Protein AF-A0A699QPX1-F1 (afdb_monomer_lite)

pLDDT: mean 79.13, std 19.16, range [43.06, 97.75]

Organism: Tanacetum cinerariifolium (NCBI:txid118510)

Sequence (185 aa):
MTKSDLDAAQIAKDAEVARLVYEEELEELEREKEKIQREEEAFKAAIAEMYNEVQAGIEADALFAAKAAQRSAEIRSRPPTKSQLKNLMMTYLKNMGGYKYSQLKAKTFAEIQGLYERQKKVKQEGDKENIRKRPGRRLKMKATKKSKRQKTNSDLKEEEHLKTFLQIIPNKEEEVDYEVLIRDF

Secondary structure (DSSP, 8-state):
--HHHHHHHHHHHHHHHHHHHHHHHHHHHHHHHHHHHHHHHHHHHHHHHHHHHHHHHHHHHHHHHHHHHHHHHHHHHSPPPHHHHHHHHHHHHHHHH---HHHHHTS-HHHHHHHHHHHHHHHHHHHHHGGG----------------PPPPHHHHHHHHHHHHHT-----------GGGGGS--

Structure (mmCIF, N/CA/C/O backbone):
data_AF-A0A699QPX1-F1
#
_entry.id   AF-A0A699QPX1-F1
#
loop_
_atom_site.group_PDB
_atom_site.id
_atom_site.type_symbol
_atom_site.label_atom_id
_atom_site.label_alt_id
_atom_site.label_comp_id
_atom_site.label_asym_id
_atom_site.label_entity_id
_atom_site.label_seq_id
_atom_site.pdbx_PDB_ins_code
_atom_site.Cartn_x
_atom_site.Cartn_y
_atom_site.Cartn_z
_atom_site.occupancy
_atom_site.B_iso_or_equiv
_atom_site.auth_seq_id
_atom_site.auth_comp_id
_atom_site.auth_asym_id
_atom_site.auth_atom_id
_atom_site.pdbx_PDB_model_num
ATOM 1 N N . MET A 1 1 ? 46.387 2.087 -80.197 1.00 56.47 1 MET A N 1
ATOM 2 C CA . MET A 1 1 ? 46.228 2.390 -78.763 1.00 56.47 1 MET A CA 1
ATOM 3 C C . MET A 1 1 ? 47.604 2.597 -78.176 1.00 56.47 1 MET A C 1
ATOM 5 O O . MET A 1 1 ? 48.439 1.704 -78.294 1.00 56.47 1 MET A O 1
ATOM 9 N N . THR A 1 2 ? 47.881 3.790 -77.661 1.00 63.94 2 THR A N 1
ATOM 10 C CA . THR A 1 2 ? 49.142 4.095 -76.970 1.00 63.94 2 THR A CA 1
ATOM 11 C C . THR A 1 2 ? 49.027 3.665 -75.502 1.00 63.94 2 THR A C 1
ATOM 13 O O . THR A 1 2 ? 47.924 3.524 -74.978 1.00 63.94 2 THR A O 1
ATOM 16 N N . LYS A 1 3 ? 50.152 3.425 -74.810 1.00 66.81 3 LYS A N 1
ATOM 17 C CA . LYS A 1 3 ? 50.151 3.037 -73.380 1.00 66.81 3 LYS A CA 1
ATOM 18 C C . LYS A 1 3 ? 49.376 4.022 -72.487 1.00 66.81 3 LYS A C 1
ATOM 20 O O . LYS A 1 3 ? 48.795 3.594 -71.502 1.00 66.81 3 LYS A O 1
ATOM 25 N N . SER A 1 4 ? 49.332 5.302 -72.862 1.00 67.50 4 SER A N 1
ATOM 26 C CA . SER A 1 4 ? 48.596 6.359 -72.158 1.00 67.50 4 SER A CA 1
ATOM 27 C C . SER A 1 4 ? 47.078 6.165 -72.168 1.00 67.50 4 SER A C 1
ATOM 29 O O . SER A 1 4 ? 46.421 6.496 -71.189 1.00 67.50 4 SER A O 1
ATOM 31 N N . ASP A 1 5 ? 46.518 5.614 -73.249 1.00 66.44 5 ASP A N 1
ATOM 32 C CA . ASP A 1 5 ? 45.067 5.414 -73.378 1.00 66.44 5 ASP A CA 1
ATOM 33 C C . ASP A 1 5 ? 44.587 4.257 -72.486 1.00 66.44 5 ASP A C 1
ATOM 35 O O . ASP A 1 5 ? 43.485 4.289 -71.943 1.00 66.44 5 ASP A O 1
ATOM 39 N N . LEU A 1 6 ? 45.440 3.238 -72.316 1.00 67.00 6 LEU A N 1
ATOM 40 C CA . LEU A 1 6 ? 45.224 2.114 -71.399 1.00 67.00 6 LEU A CA 1
ATOM 41 C C . LEU A 1 6 ? 45.295 2.555 -69.930 1.00 67.00 6 LEU A C 1
ATOM 43 O O . LEU A 1 6 ? 44.473 2.114 -69.133 1.00 67.00 6 LEU A O 1
ATOM 47 N N . ASP A 1 7 ? 46.228 3.449 -69.598 1.00 75.44 7 ASP A N 1
ATOM 48 C CA . ASP A 1 7 ? 46.388 4.010 -68.249 1.00 75.44 7 ASP A CA 1
ATOM 49 C C . ASP A 1 7 ? 45.195 4.907 -67.873 1.00 75.44 7 ASP A C 1
ATOM 51 O O . ASP A 1 7 ? 44.618 4.774 -66.798 1.00 75.44 7 ASP A O 1
ATOM 55 N N . ALA A 1 8 ? 44.731 5.749 -68.805 1.00 78.25 8 ALA A N 1
ATOM 56 C CA . ALA A 1 8 ? 43.541 6.580 -68.614 1.00 78.25 8 ALA A CA 1
ATOM 57 C C . ALA A 1 8 ? 42.259 5.746 -68.422 1.00 78.25 8 ALA A C 1
ATOM 59 O O . ALA A 1 8 ? 41.413 6.086 -67.594 1.00 78.25 8 ALA A O 1
ATOM 60 N N . ALA A 1 9 ? 42.120 4.635 -69.152 1.00 79.94 9 ALA A N 1
ATOM 61 C CA . ALA A 1 9 ? 40.997 3.715 -68.987 1.00 79.94 9 ALA A CA 1
ATOM 62 C C . ALA A 1 9 ? 41.045 2.948 -67.652 1.00 79.94 9 ALA A C 1
ATOM 64 O O . ALA A 1 9 ? 39.990 2.639 -67.096 1.00 79.94 9 ALA A O 1
ATOM 65 N N . GLN A 1 10 ? 42.239 2.648 -67.130 1.00 80.56 10 GLN A N 1
ATOM 66 C CA . GLN A 1 10 ? 42.405 2.029 -65.814 1.00 80.56 10 GLN A CA 1
ATOM 67 C C . GLN A 1 10 ? 42.051 3.017 -64.695 1.00 80.56 10 GLN A C 1
ATOM 69 O O . GLN A 1 10 ? 41.244 2.686 -63.834 1.00 80.56 10 GLN A O 1
ATOM 74 N N . ILE A 1 11 ? 42.537 4.259 -64.785 1.00 86.25 11 ILE A N 1
ATOM 75 C CA . ILE A 1 11 ? 42.217 5.339 -63.837 1.00 86.25 11 ILE A CA 1
ATOM 76 C C . ILE A 1 11 ? 40.705 5.596 -63.771 1.00 86.25 11 ILE A C 1
ATOM 78 O O . ILE A 1 11 ? 40.160 5.796 -62.689 1.00 86.25 11 ILE A O 1
ATOM 82 N N . ALA A 1 12 ? 40.006 5.563 -64.910 1.00 86.19 12 ALA A N 1
ATOM 83 C CA . ALA A 1 12 ? 38.554 5.732 -64.943 1.00 86.19 12 ALA A CA 1
ATOM 84 C C . ALA A 1 12 ? 37.810 4.593 -64.221 1.00 86.19 12 ALA A C 1
ATOM 86 O O . ALA A 1 12 ? 36.872 4.855 -63.471 1.00 86.19 12 ALA A O 1
ATOM 87 N N . LYS A 1 13 ? 38.252 3.341 -64.396 1.00 87.31 13 LYS A N 1
ATOM 88 C CA . LYS A 1 13 ? 37.676 2.181 -63.696 1.00 87.31 13 LYS A CA 1
ATOM 89 C C . LYS A 1 13 ? 37.963 2.213 -62.202 1.00 87.31 13 LYS A C 1
ATOM 91 O O . LYS A 1 13 ? 37.062 1.964 -61.410 1.00 87.31 13 LYS A O 1
ATOM 96 N N . ASP A 1 14 ? 39.187 2.555 -61.818 1.00 90.31 14 ASP A N 1
ATOM 97 C CA . ASP A 1 14 ? 39.568 2.669 -60.411 1.00 90.31 14 ASP A CA 1
ATOM 98 C C . ASP A 1 14 ? 38.773 3.793 -59.721 1.00 90.31 14 ASP A C 1
ATOM 100 O O . ASP A 1 14 ? 38.373 3.654 -58.566 1.00 90.31 14 ASP A O 1
ATOM 104 N N . ALA A 1 15 ? 38.456 4.875 -60.444 1.00 89.50 15 ALA A N 1
ATOM 105 C CA . ALA A 1 15 ? 37.587 5.941 -59.953 1.00 89.50 15 ALA A CA 1
ATOM 106 C C . ALA A 1 15 ? 36.122 5.493 -59.781 1.00 89.50 15 ALA A C 1
ATOM 108 O O . ALA A 1 15 ? 35.490 5.876 -58.798 1.00 89.50 15 ALA A O 1
ATOM 109 N N . GLU A 1 16 ? 35.571 4.682 -60.691 1.00 89.38 16 GLU A N 1
ATOM 110 C CA . GLU A 1 16 ? 34.229 4.100 -60.522 1.00 89.38 16 GLU A CA 1
ATOM 111 C C . GLU A 1 16 ? 34.171 3.144 -59.328 1.00 89.38 16 GLU A C 1
ATOM 113 O O . GLU A 1 16 ? 33.247 3.231 -58.521 1.00 89.38 16 GLU A O 1
ATOM 118 N N . VAL A 1 17 ? 35.187 2.291 -59.167 1.00 92.75 17 VAL A N 1
ATOM 119 C CA . VAL A 1 17 ? 35.302 1.394 -58.008 1.00 92.75 17 VAL A CA 1
ATOM 120 C C . VAL A 1 17 ? 35.381 2.196 -56.710 1.00 92.75 17 VAL A C 1
ATOM 122 O O . VAL A 1 17 ? 34.664 1.883 -55.766 1.00 92.75 17 VAL A O 1
ATOM 125 N N . ALA A 1 18 ? 36.177 3.268 -56.668 1.00 91.94 18 ALA A N 1
ATOM 126 C CA . ALA A 1 18 ? 36.253 4.135 -55.496 1.00 91.94 18 ALA A CA 1
ATOM 127 C C . ALA A 1 18 ? 34.889 4.757 -55.147 1.00 91.94 18 ALA A C 1
ATOM 129 O O . ALA A 1 18 ? 34.517 4.782 -53.979 1.00 91.94 18 ALA A O 1
ATOM 130 N N . ARG A 1 19 ? 34.116 5.221 -56.141 1.00 92.81 19 ARG A N 1
ATOM 131 C CA . ARG A 1 19 ? 32.774 5.784 -55.902 1.00 92.81 19 ARG A CA 1
ATOM 132 C C . ARG A 1 19 ? 31.794 4.750 -55.356 1.00 92.81 19 ARG A C 1
ATOM 134 O O . ARG A 1 19 ? 31.080 5.070 -54.415 1.00 92.81 19 ARG A O 1
ATOM 141 N N . LEU A 1 20 ? 31.796 3.534 -55.902 1.00 92.75 20 LEU A N 1
ATOM 142 C CA . LEU A 1 20 ? 30.930 2.453 -55.421 1.00 92.75 20 LEU A CA 1
ATOM 143 C C . LEU A 1 20 ? 31.253 2.063 -53.975 1.00 92.75 20 LEU A C 1
ATOM 145 O O . LEU A 1 20 ? 30.334 1.898 -53.182 1.00 92.75 20 LEU A O 1
ATOM 149 N N . VAL A 1 21 ? 32.540 1.988 -53.619 1.00 93.88 21 VAL A N 1
ATOM 150 C CA . VAL A 1 21 ? 32.965 1.719 -52.235 1.00 93.88 21 VAL A CA 1
ATOM 151 C C . VAL A 1 21 ? 32.487 2.827 -51.291 1.00 93.88 21 VAL A C 1
ATOM 153 O O . VAL A 1 21 ? 31.952 2.529 -50.230 1.00 93.88 21 VAL A O 1
ATOM 156 N N . TYR A 1 22 ? 32.601 4.101 -51.683 1.00 91.94 22 TYR A N 1
ATOM 157 C CA . TYR A 1 22 ? 32.105 5.213 -50.862 1.00 91.94 22 TYR A CA 1
ATOM 158 C C . TYR A 1 22 ? 30.581 5.210 -50.683 1.00 91.94 22 TYR A C 1
ATOM 160 O O . TYR A 1 22 ? 30.093 5.555 -49.609 1.00 91.94 22 TYR A O 1
ATOM 168 N N . GLU A 1 23 ? 29.822 4.865 -51.724 1.00 93.00 23 GLU A N 1
ATOM 169 C CA . GLU A 1 23 ? 28.360 4.765 -51.643 1.00 93.00 23 GLU A CA 1
ATOM 170 C C . GLU A 1 23 ? 27.930 3.585 -50.756 1.00 93.00 23 GLU A C 1
ATOM 172 O O . GLU A 1 23 ? 27.052 3.751 -49.910 1.00 93.00 23 GLU A O 1
ATOM 177 N N . GLU A 1 24 ? 28.597 2.432 -50.870 1.00 93.44 24 GLU A N 1
ATOM 178 C CA . GLU A 1 24 ? 28.351 1.260 -50.020 1.00 93.44 24 GLU A CA 1
ATOM 179 C C . GLU A 1 24 ? 28.645 1.552 -48.538 1.00 93.44 24 GLU A C 1
ATOM 181 O O . GLU A 1 24 ? 27.800 1.282 -47.683 1.00 93.44 24 GLU A O 1
ATOM 186 N N . GLU A 1 25 ? 29.786 2.183 -48.231 1.00 93.31 25 GLU A N 1
ATOM 187 C CA . GLU A 1 25 ? 30.132 2.611 -46.867 1.00 93.31 25 GLU A CA 1
ATOM 188 C C . GLU A 1 25 ? 29.091 3.584 -46.286 1.00 93.31 25 GLU A C 1
ATOM 190 O O . GLU A 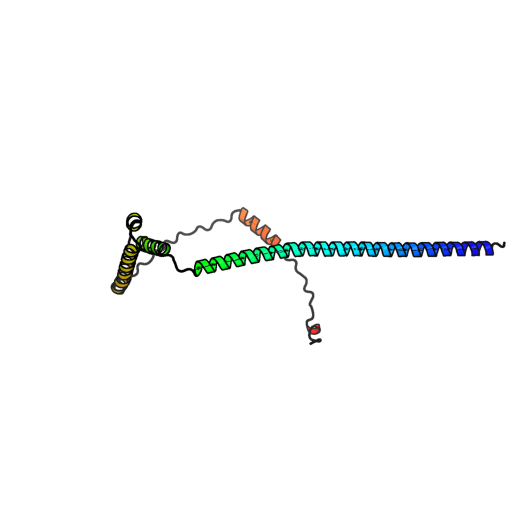1 25 ? 28.759 3.516 -45.099 1.00 93.31 25 GLU A O 1
ATOM 195 N N . LEU A 1 26 ? 28.542 4.485 -47.110 1.00 94.31 26 LEU A N 1
ATOM 196 C CA . LEU A 1 26 ? 27.521 5.437 -46.675 1.00 94.31 26 LEU A CA 1
ATOM 197 C C . LEU A 1 26 ? 26.206 4.730 -46.315 1.00 94.31 26 LEU A C 1
ATOM 199 O O . LEU A 1 26 ? 25.621 5.017 -45.268 1.00 94.31 26 LEU A O 1
ATOM 203 N N . GLU A 1 27 ? 25.766 3.783 -47.146 1.00 94.94 27 GLU A N 1
ATOM 204 C CA . GLU A 1 27 ? 24.572 2.980 -46.876 1.00 94.94 27 GLU A CA 1
ATOM 205 C C . GLU A 1 27 ? 24.730 2.111 -45.621 1.00 94.94 27 GLU A C 1
ATOM 207 O O . GLU A 1 27 ? 23.782 1.958 -44.847 1.00 94.94 27 GLU A O 1
ATOM 212 N N . GLU A 1 28 ? 25.913 1.537 -45.387 1.00 93.88 28 GLU A N 1
ATOM 213 C CA . GLU A 1 28 ? 26.191 0.791 -44.157 1.00 93.88 28 GLU A CA 1
ATOM 214 C C . GLU A 1 28 ? 26.054 1.676 -42.916 1.00 93.88 28 GLU A C 1
ATOM 216 O O . GLU A 1 28 ? 25.398 1.281 -41.946 1.00 93.88 28 GLU A O 1
ATOM 221 N N . LEU A 1 29 ? 26.583 2.898 -42.980 1.00 95.12 29 LEU A N 1
ATOM 222 C CA . LEU A 1 29 ? 26.518 3.874 -41.895 1.00 95.12 29 LEU A CA 1
ATOM 223 C C . LEU A 1 29 ? 25.069 4.297 -41.597 1.00 95.12 29 LEU A C 1
ATOM 225 O O . LEU A 1 29 ? 24.678 4.440 -40.435 1.00 95.12 29 LEU A O 1
ATOM 229 N N . GLU A 1 30 ? 24.241 4.469 -42.629 1.00 95.25 30 GLU A N 1
ATOM 230 C CA . GLU A 1 30 ? 22.812 4.759 -42.466 1.00 95.25 30 GLU A CA 1
ATOM 231 C C . GLU A 1 30 ? 22.053 3.591 -41.827 1.00 95.25 30 GLU A C 1
ATOM 233 O O . GLU A 1 30 ? 21.299 3.797 -40.870 1.00 95.25 30 GLU A O 1
ATOM 238 N N . ARG A 1 31 ? 22.297 2.356 -42.282 1.00 94.00 31 ARG A N 1
ATOM 239 C CA . ARG A 1 31 ? 21.687 1.154 -41.688 1.00 94.00 31 ARG A CA 1
ATOM 240 C C . ARG A 1 31 ? 22.094 0.976 -40.227 1.00 94.00 31 ARG A C 1
ATOM 242 O O . ARG A 1 31 ? 21.282 0.528 -39.418 1.00 94.00 31 ARG A O 1
ATOM 249 N N . GLU A 1 32 ? 23.338 1.291 -39.877 1.00 95.56 32 GLU A N 1
ATOM 250 C CA . GLU A 1 32 ? 23.830 1.195 -38.503 1.00 95.56 32 GLU A CA 1
ATOM 251 C C . GLU A 1 32 ? 23.175 2.241 -37.594 1.00 95.56 32 GLU A C 1
ATOM 253 O O . GLU A 1 32 ? 22.671 1.895 -36.525 1.00 95.56 32 GLU A O 1
ATOM 258 N N . LYS A 1 33 ? 23.060 3.493 -38.053 1.00 94.94 33 LYS A N 1
ATOM 259 C CA . LYS A 1 33 ? 22.315 4.539 -37.333 1.00 94.94 33 LYS A CA 1
ATOM 260 C C . LYS A 1 33 ? 20.859 4.157 -37.105 1.00 94.94 33 LYS A C 1
ATOM 262 O O . LYS A 1 33 ? 20.343 4.364 -36.011 1.00 94.94 33 LYS A O 1
ATOM 267 N N . GLU A 1 34 ? 20.201 3.584 -38.109 1.00 96.44 34 GLU A N 1
ATOM 268 C CA . GLU A 1 34 ? 18.811 3.152 -37.981 1.00 96.44 34 GLU A CA 1
ATOM 269 C C . GLU A 1 34 ? 18.668 1.999 -36.973 1.00 96.44 34 GLU A C 1
ATOM 271 O O . GLU A 1 34 ? 17.730 1.981 -36.178 1.00 96.44 34 GLU A O 1
ATOM 276 N N . LYS A 1 35 ? 19.611 1.046 -36.948 1.00 96.19 35 LYS A N 1
ATOM 277 C CA . LYS A 1 35 ? 19.638 -0.015 -35.925 1.00 96.19 35 LYS A CA 1
ATOM 278 C C . LYS A 1 35 ? 19.789 0.560 -34.520 1.00 96.19 35 LYS A C 1
ATOM 280 O O . LYS A 1 35 ? 18.992 0.210 -33.656 1.00 96.19 35 LYS A O 1
ATOM 285 N N . ILE A 1 36 ? 20.739 1.474 -34.319 1.00 96.25 36 ILE A N 1
ATOM 286 C CA . ILE A 1 36 ? 20.959 2.140 -33.028 1.00 96.25 36 ILE A CA 1
ATOM 287 C C . ILE A 1 36 ? 19.695 2.885 -32.591 1.00 96.25 36 ILE A C 1
ATOM 289 O O . ILE A 1 36 ? 19.258 2.732 -31.456 1.00 9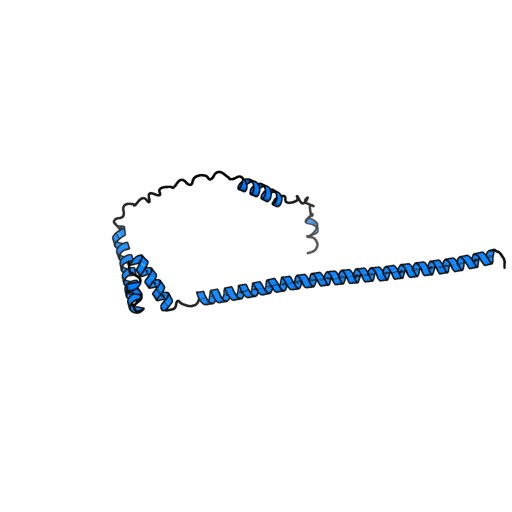6.25 36 ILE A O 1
ATOM 293 N N . GLN A 1 37 ? 19.059 3.635 -33.495 1.00 96.38 37 GLN A N 1
ATOM 294 C CA . GLN A 1 37 ? 17.814 4.344 -33.190 1.00 96.38 37 GLN A CA 1
ATOM 295 C C . GLN A 1 37 ? 16.697 3.389 -32.771 1.00 96.38 37 GLN A C 1
ATOM 297 O O . GLN A 1 37 ? 16.048 3.625 -31.754 1.00 96.38 37 GLN A O 1
ATOM 302 N N . ARG A 1 38 ? 16.498 2.284 -33.500 1.00 95.88 38 ARG A N 1
ATOM 303 C CA . ARG A 1 38 ? 15.495 1.276 -33.124 1.00 95.88 38 ARG A CA 1
ATOM 304 C C . ARG A 1 38 ? 15.792 0.652 -31.762 1.00 95.88 38 ARG A C 1
ATOM 306 O O . ARG A 1 38 ? 14.868 0.436 -30.984 1.00 95.88 38 ARG A O 1
ATOM 313 N N . GLU A 1 39 ? 17.055 0.359 -31.465 1.00 96.38 39 GLU A N 1
ATOM 314 C CA . GLU A 1 39 ? 17.466 -0.179 -30.164 1.00 96.38 39 GLU A CA 1
ATOM 315 C C . GLU A 1 39 ? 17.242 0.834 -29.033 1.00 96.38 39 GLU A C 1
ATOM 317 O O . GLU A 1 39 ? 16.700 0.476 -27.987 1.00 96.38 39 GLU A O 1
ATOM 322 N N . GLU A 1 40 ? 17.575 2.108 -29.248 1.00 96.50 40 GLU A N 1
ATOM 323 C CA . GLU A 1 40 ? 17.299 3.184 -28.295 1.00 96.50 40 GLU A CA 1
ATOM 324 C C . GLU A 1 40 ? 15.799 3.379 -28.053 1.00 96.50 40 GLU A C 1
ATOM 326 O O . GLU A 1 40 ? 15.375 3.577 -26.913 1.00 96.50 40 GLU A O 1
ATOM 331 N N . GLU A 1 41 ? 14.984 3.342 -29.107 1.00 97.00 41 GLU A N 1
ATOM 332 C CA . GLU A 1 41 ? 13.527 3.441 -29.008 1.00 97.00 41 GLU A CA 1
ATOM 333 C C . GLU A 1 41 ? 12.936 2.248 -28.257 1.00 97.00 41 GLU A C 1
ATOM 335 O O . GLU A 1 41 ? 12.124 2.439 -27.349 1.00 97.00 41 GLU A O 1
ATOM 340 N N . ALA A 1 42 ? 13.392 1.030 -28.561 1.00 97.19 42 ALA A N 1
ATOM 341 C CA . ALA A 1 42 ? 12.991 -0.174 -27.843 1.00 97.19 42 ALA A CA 1
ATOM 342 C C . ALA A 1 42 ? 13.380 -0.102 -26.358 1.00 97.19 42 ALA A C 1
ATOM 344 O O . ALA A 1 42 ? 12.583 -0.449 -25.485 1.00 97.19 42 ALA A O 1
ATOM 345 N N . PHE A 1 43 ? 14.574 0.408 -26.051 1.00 97.38 43 PHE A N 1
ATOM 346 C CA . PHE A 1 43 ? 15.031 0.599 -24.677 1.00 97.38 43 PHE A CA 1
ATOM 347 C C . PHE A 1 43 ? 14.199 1.649 -23.927 1.00 97.38 43 PHE A C 1
ATOM 349 O O . PHE A 1 43 ? 13.776 1.414 -22.793 1.00 97.38 43 PHE A O 1
ATOM 356 N N . LYS A 1 44 ? 13.897 2.790 -24.562 1.00 97.56 44 LYS A N 1
ATOM 357 C CA . LYS A 1 44 ? 13.014 3.825 -23.996 1.00 97.56 44 LYS A CA 1
ATOM 358 C C . LYS A 1 44 ? 11.609 3.279 -23.734 1.00 97.56 44 LYS A C 1
ATOM 360 O O . LYS A 1 44 ? 11.049 3.545 -22.672 1.00 97.56 44 LYS A O 1
ATOM 365 N N . ALA A 1 45 ? 11.062 2.495 -24.663 1.00 97.75 45 ALA A N 1
ATOM 366 C CA . ALA A 1 45 ? 9.763 1.848 -24.500 1.00 97.75 45 ALA A CA 1
ATOM 367 C C . ALA A 1 45 ? 9.765 0.864 -23.319 1.00 97.75 45 ALA A C 1
ATOM 369 O O . ALA A 1 45 ? 8.880 0.935 -22.469 1.00 97.75 45 ALA A O 1
ATOM 370 N N . ALA A 1 46 ? 10.801 0.027 -23.196 1.00 97.50 46 ALA A N 1
ATOM 371 C CA . ALA A 1 46 ? 10.942 -0.905 -22.078 1.00 97.50 46 ALA A CA 1
ATOM 372 C C . ALA A 1 46 ? 11.009 -0.187 -20.716 1.00 97.50 46 ALA A C 1
ATOM 374 O O . ALA A 1 46 ? 10.384 -0.619 -19.747 1.00 97.50 46 ALA A O 1
ATOM 375 N N . ILE A 1 47 ? 11.721 0.943 -20.633 1.00 97.19 47 ILE A N 1
ATOM 376 C CA . ILE A 1 47 ? 11.744 1.768 -19.415 1.00 97.19 47 ILE A CA 1
ATOM 377 C C . ILE A 1 47 ? 10.354 2.326 -19.098 1.00 97.19 47 ILE A C 1
ATOM 379 O O . ILE A 1 47 ? 9.936 2.300 -17.939 1.00 97.19 47 ILE A O 1
ATOM 383 N N . ALA A 1 48 ? 9.637 2.829 -20.104 1.00 97.62 48 ALA A N 1
ATOM 384 C CA . ALA A 1 48 ? 8.300 3.379 -19.913 1.00 97.62 48 ALA A CA 1
ATOM 385 C C . ALA A 1 48 ? 7.314 2.317 -19.401 1.00 97.62 48 ALA A C 1
ATOM 387 O O . ALA A 1 48 ? 6.528 2.602 -18.498 1.00 97.62 48 ALA A O 1
ATOM 388 N N . GLU A 1 49 ? 7.384 1.087 -19.914 1.00 96.75 49 GLU A N 1
ATOM 389 C CA . GLU A 1 49 ? 6.574 -0.034 -19.424 1.00 96.75 49 GLU A CA 1
ATOM 390 C C . GLU A 1 49 ? 6.853 -0.345 -17.950 1.00 96.75 49 GLU A C 1
ATOM 392 O O . GLU A 1 49 ? 5.912 -0.400 -17.155 1.00 96.75 49 GLU A O 1
ATOM 397 N N . MET A 1 50 ? 8.129 -0.450 -17.556 1.00 97.00 50 MET A N 1
ATOM 398 C CA . MET A 1 50 ? 8.503 -0.659 -16.150 1.00 97.00 50 MET A CA 1
ATOM 399 C C . MET A 1 50 ? 7.991 0.467 -15.245 1.00 97.00 50 MET A C 1
ATOM 401 O O . MET A 1 50 ? 7.498 0.214 -14.145 1.00 97.00 50 MET A O 1
ATOM 405 N N . TYR A 1 51 ? 8.088 1.721 -15.696 1.00 97.44 51 TYR A N 1
ATOM 406 C CA . TYR A 1 51 ? 7.604 2.863 -14.924 1.00 97.44 51 TYR A CA 1
ATOM 407 C C . TYR A 1 51 ? 6.083 2.823 -14.745 1.00 97.44 51 TYR A C 1
ATOM 409 O O . TYR A 1 51 ? 5.587 3.028 -13.637 1.00 97.44 51 TYR A O 1
ATOM 417 N N . ASN A 1 52 ? 5.345 2.506 -15.810 1.00 97.12 52 ASN A N 1
ATOM 418 C CA . ASN A 1 52 ? 3.891 2.379 -15.766 1.00 97.12 52 ASN A CA 1
ATOM 419 C C . ASN A 1 52 ? 3.443 1.263 -14.811 1.00 97.12 52 ASN A C 1
ATOM 421 O O . ASN A 1 52 ? 2.477 1.446 -14.072 1.00 97.12 52 ASN A O 1
ATOM 425 N N . GLU A 1 53 ? 4.150 0.130 -14.786 1.00 95.88 53 GLU A N 1
ATOM 426 C CA . GLU A 1 53 ? 3.859 -0.970 -13.860 1.00 95.88 53 GLU A CA 1
ATOM 427 C C . GLU A 1 53 ? 4.041 -0.544 -12.396 1.00 95.88 53 GLU A C 1
ATOM 429 O O . GLU A 1 53 ? 3.145 -0.736 -11.568 1.00 95.88 53 GLU A O 1
ATOM 434 N N . VAL A 1 54 ? 5.171 0.095 -12.077 1.00 97.50 54 VAL A N 1
ATOM 435 C CA . VAL A 1 54 ? 5.438 0.603 -10.723 1.00 97.50 54 VAL A CA 1
ATOM 436 C C . VAL A 1 54 ? 4.401 1.652 -10.320 1.00 97.50 54 VAL A C 1
ATOM 438 O O . VAL A 1 54 ? 3.876 1.607 -9.206 1.00 97.50 54 VAL A O 1
ATOM 441 N N . GLN A 1 55 ? 4.064 2.567 -11.229 1.00 96.88 55 GLN A N 1
ATOM 442 C CA . GLN A 1 55 ? 3.071 3.609 -10.993 1.00 96.88 55 GLN A CA 1
ATOM 443 C C . GLN A 1 55 ? 1.686 3.013 -10.698 1.00 96.88 55 GLN A C 1
ATOM 445 O O . GLN A 1 55 ? 1.043 3.405 -9.722 1.00 96.88 55 GLN A O 1
ATOM 450 N N . ALA A 1 56 ? 1.260 2.006 -11.465 1.00 97.06 56 ALA A N 1
ATOM 451 C CA . ALA A 1 56 ? 0.006 1.296 -11.223 1.00 97.06 56 ALA A CA 1
ATOM 452 C C . ALA A 1 56 ? -0.016 0.607 -9.845 1.00 97.06 56 ALA A C 1
ATOM 454 O O . ALA A 1 56 ? -1.042 0.623 -9.159 1.00 97.06 56 ALA A O 1
ATOM 455 N N . GLY A 1 57 ? 1.116 0.045 -9.406 1.00 96.81 57 GLY A N 1
ATOM 456 C CA . GLY A 1 57 ? 1.262 -0.527 -8.065 1.00 96.81 57 GLY A CA 1
ATOM 457 C C . GLY A 1 57 ? 1.075 0.513 -6.956 1.00 96.81 57 GLY A C 1
ATOM 458 O O . GLY A 1 57 ? 0.276 0.311 -6.040 1.00 96.81 57 GLY A O 1
ATOM 459 N N . ILE A 1 58 ? 1.749 1.661 -7.073 1.00 97.38 58 ILE A N 1
ATOM 460 C CA . ILE A 1 58 ? 1.641 2.770 -6.111 1.00 97.38 58 ILE A CA 1
ATOM 461 C C . ILE A 1 58 ? 0.198 3.280 -6.026 1.00 97.38 58 ILE A C 1
ATOM 463 O O . ILE A 1 58 ? -0.319 3.518 -4.932 1.00 97.38 58 ILE A O 1
ATOM 467 N N . GLU A 1 59 ? -0.470 3.438 -7.167 1.00 97.25 59 GLU A N 1
ATOM 468 C CA . GLU A 1 59 ? -1.856 3.902 -7.222 1.00 97.25 59 GLU A CA 1
ATOM 469 C C . GLU A 1 59 ? -2.824 2.905 -6.581 1.00 97.25 59 GLU A C 1
ATOM 471 O O . GLU A 1 59 ? -3.713 3.307 -5.823 1.00 97.25 59 GLU A O 1
ATOM 476 N N . ALA A 1 60 ? -2.636 1.605 -6.819 1.00 96.88 60 ALA A N 1
ATOM 477 C CA . ALA A 1 60 ? -3.449 0.564 -6.198 1.00 96.88 60 ALA A CA 1
ATOM 478 C C . ALA A 1 60 ? -3.299 0.565 -4.667 1.00 96.88 60 ALA A C 1
ATOM 480 O O . ALA A 1 60 ? -4.303 0.528 -3.942 1.00 96.88 60 ALA A O 1
ATOM 481 N N . ASP A 1 61 ? -2.067 0.683 -4.171 1.00 97.44 61 ASP A N 1
ATOM 482 C CA . ASP A 1 61 ? -1.772 0.772 -2.741 1.00 97.44 61 ASP A CA 1
ATOM 483 C C . ASP A 1 61 ? -2.358 2.044 -2.116 1.00 97.44 61 ASP A C 1
ATOM 485 O O . ASP A 1 61 ? -2.977 1.994 -1.045 1.00 97.44 61 ASP A O 1
ATOM 489 N N . ALA A 1 62 ? -2.241 3.184 -2.801 1.00 97.06 62 ALA A N 1
ATOM 490 C CA . ALA A 1 62 ? -2.817 4.450 -2.359 1.00 97.06 62 ALA A CA 1
ATOM 491 C C . ALA A 1 62 ? -4.351 4.375 -2.268 1.00 97.06 62 ALA A C 1
ATOM 493 O O . ALA A 1 62 ? -4.939 4.800 -1.267 1.00 97.06 62 ALA A O 1
ATOM 494 N N . LEU A 1 63 ? -5.011 3.782 -3.267 1.00 96.12 63 LEU A N 1
ATOM 495 C CA . LEU A 1 63 ? -6.459 3.559 -3.264 1.00 96.12 63 LEU A CA 1
ATOM 496 C C . LEU A 1 63 ? -6.887 2.633 -2.121 1.00 96.12 63 LEU A C 1
ATOM 498 O O . LEU A 1 63 ? -7.874 2.910 -1.426 1.00 96.12 63 LEU A O 1
ATOM 502 N N . PHE A 1 64 ? -6.142 1.551 -1.887 1.00 96.44 64 PHE A N 1
ATOM 503 C CA . PHE A 1 64 ? -6.405 0.639 -0.780 1.00 96.44 64 PHE A CA 1
ATOM 504 C C . PHE A 1 64 ? -6.277 1.346 0.576 1.00 96.44 64 PHE A C 1
ATOM 506 O O . PHE A 1 64 ? -7.188 1.260 1.411 1.00 96.44 64 PHE A O 1
ATOM 513 N N . ALA A 1 65 ? -5.196 2.102 0.780 1.00 96.38 65 ALA A N 1
ATOM 514 C CA . ALA A 1 65 ? -4.960 2.873 1.995 1.00 96.38 65 ALA A CA 1
ATOM 515 C C . ALA A 1 65 ? -6.055 3.928 2.226 1.00 96.38 65 ALA A C 1
ATOM 517 O O . ALA A 1 65 ? -6.595 4.027 3.333 1.00 96.38 65 ALA A O 1
ATOM 518 N N . ALA A 1 66 ? -6.452 4.661 1.182 1.00 96.44 66 ALA A N 1
ATOM 519 C CA . ALA A 1 66 ? -7.526 5.648 1.253 1.00 96.44 66 ALA A CA 1
ATOM 520 C C . ALA A 1 66 ? -8.864 5.008 1.658 1.00 96.44 66 ALA A C 1
ATOM 522 O O . ALA A 1 66 ? -9.551 5.501 2.557 1.00 96.44 66 ALA A O 1
ATOM 523 N N . LYS A 1 67 ? -9.217 3.861 1.067 1.00 96.06 67 LYS A N 1
ATOM 524 C CA . LYS A 1 67 ? -10.445 3.125 1.403 1.00 96.06 67 LYS A CA 1
ATOM 525 C C . LYS A 1 67 ? -10.424 2.589 2.836 1.00 96.06 67 LYS A C 1
ATOM 527 O O . LYS A 1 67 ? -11.434 2.661 3.544 1.00 96.06 67 LYS A O 1
ATOM 532 N N . ALA A 1 68 ? -9.281 2.080 3.294 1.00 95.12 68 ALA A N 1
ATOM 533 C CA . ALA A 1 68 ? -9.102 1.650 4.678 1.00 95.12 68 ALA A CA 1
ATOM 534 C C . ALA A 1 68 ? -9.260 2.827 5.658 1.00 95.12 68 ALA A C 1
ATOM 536 O O . ALA A 1 68 ? -9.966 2.705 6.666 1.00 95.12 68 ALA A O 1
ATOM 537 N N . ALA A 1 69 ? -8.676 3.984 5.334 1.00 95.06 69 ALA A N 1
ATOM 538 C CA . ALA A 1 69 ? -8.805 5.204 6.121 1.00 95.06 69 ALA A CA 1
ATOM 539 C C . ALA A 1 69 ? -10.267 5.672 6.205 1.00 95.06 69 ALA A C 1
ATOM 541 O O . ALA A 1 69 ? -10.764 5.882 7.315 1.00 95.06 69 ALA A O 1
ATOM 542 N N . GLN A 1 70 ? -10.983 5.734 5.077 1.00 94.44 70 GLN A N 1
ATOM 543 C CA . GLN A 1 70 ? -12.410 6.079 5.028 1.00 94.44 70 GLN A CA 1
ATOM 544 C C . GLN A 1 70 ? -13.253 5.146 5.902 1.00 94.44 70 GLN A C 1
ATOM 546 O O . GLN A 1 70 ? -13.997 5.614 6.764 1.00 94.44 70 GLN A O 1
ATOM 551 N N . ARG A 1 71 ? -13.081 3.824 5.765 1.00 93.25 71 ARG A N 1
ATOM 552 C CA . ARG A 1 71 ? -13.792 2.837 6.593 1.00 93.25 71 ARG A CA 1
ATOM 553 C C . ARG A 1 71 ? -13.496 3.024 8.081 1.00 93.25 71 ARG A C 1
ATOM 555 O O . ARG A 1 71 ? -14.388 2.893 8.917 1.00 93.25 71 ARG A O 1
ATOM 562 N N . SER A 1 72 ? -12.247 3.328 8.434 1.00 89.81 72 SER A N 1
ATOM 563 C CA . SER A 1 72 ? -11.870 3.574 9.828 1.00 89.81 72 SER A CA 1
ATOM 564 C C . SER A 1 72 ? -12.535 4.837 10.392 1.00 89.81 72 SER A C 1
ATOM 566 O O . SER A 1 72 ? -13.031 4.813 11.520 1.00 89.81 72 SER A O 1
ATOM 568 N N . ALA A 1 73 ? -12.606 5.916 9.605 1.00 91.00 73 ALA A N 1
ATOM 569 C CA . ALA A 1 73 ? -13.279 7.157 9.976 1.00 91.00 73 ALA A CA 1
ATOM 570 C C . ALA A 1 73 ? -14.795 6.950 10.114 1.00 91.00 73 ALA A C 1
ATOM 572 O O . ALA A 1 73 ? -15.412 7.433 11.065 1.00 91.00 73 ALA A O 1
ATOM 573 N N . GLU A 1 74 ? -15.388 6.155 9.226 1.00 90.50 74 GLU A N 1
ATOM 574 C CA . GLU A 1 74 ? -16.793 5.765 9.299 1.00 90.50 74 GLU A CA 1
ATOM 575 C C . GLU A 1 74 ? -17.093 4.967 10.580 1.00 90.50 74 GLU A C 1
ATOM 577 O O . GLU A 1 74 ? -18.043 5.259 11.300 1.00 90.50 74 GLU A O 1
ATOM 582 N N . ILE A 1 75 ? -16.251 3.992 10.934 1.00 83.12 75 ILE A N 1
ATOM 583 C CA . ILE A 1 75 ? -16.425 3.219 12.173 1.00 83.12 75 ILE A CA 1
ATOM 584 C C . ILE A 1 75 ? -16.277 4.113 13.412 1.00 83.12 75 ILE A C 1
ATOM 586 O O . ILE A 1 75 ? -17.032 3.947 14.367 1.00 83.12 75 ILE A O 1
ATOM 590 N N . ARG A 1 76 ? -15.326 5.056 13.409 1.00 83.00 76 ARG A N 1
ATOM 591 C CA . ARG A 1 76 ? -15.090 5.976 14.538 1.00 83.00 76 ARG A CA 1
ATOM 592 C C . ARG A 1 76 ? -16.194 7.015 14.714 1.00 83.00 76 ARG A C 1
ATOM 594 O O . ARG A 1 76 ? -16.456 7.417 15.842 1.00 83.00 76 ARG A O 1
ATOM 601 N N . SER A 1 77 ? -16.813 7.459 13.623 1.00 84.50 77 SER A N 1
ATOM 602 C CA . SER A 1 77 ? -17.906 8.439 13.664 1.00 84.50 77 SER A CA 1
ATOM 603 C C . SER A 1 77 ? -19.238 7.827 14.097 1.00 84.50 77 SER A C 1
ATOM 605 O O . SER A 1 77 ? -20.108 8.546 14.589 1.00 84.50 77 SER A O 1
ATOM 607 N N . ARG A 1 78 ? -19.410 6.504 13.977 1.00 84.50 78 ARG A N 1
ATOM 608 C CA . ARG A 1 78 ? -20.624 5.829 14.445 1.00 84.50 78 ARG A CA 1
ATOM 609 C C . ARG A 1 78 ? -20.719 5.886 15.977 1.00 84.50 78 ARG A C 1
ATOM 611 O O . ARG A 1 78 ? -19.796 5.442 16.665 1.00 84.50 78 ARG A O 1
ATOM 618 N N . PRO A 1 79 ? -21.843 6.365 16.538 1.00 83.31 79 PRO A N 1
ATOM 619 C CA . PRO A 1 79 ? -22.048 6.330 17.977 1.00 83.31 79 PRO A CA 1
ATOM 620 C C . PRO A 1 79 ? -22.057 4.874 18.480 1.00 83.31 79 PRO A C 1
ATOM 622 O O . PRO A 1 79 ? -22.531 3.979 17.770 1.00 83.31 79 PRO A O 1
ATOM 625 N N . PRO A 1 80 ? -21.567 4.605 19.706 1.00 86.56 80 PRO A N 1
ATOM 626 C CA . PRO A 1 80 ? -21.556 3.258 20.257 1.00 86.56 80 PRO A CA 1
ATOM 627 C C . PRO A 1 80 ? -22.964 2.664 20.313 1.00 86.56 80 PRO A C 1
ATOM 629 O O . PRO A 1 80 ? -23.909 3.276 20.811 1.00 86.56 80 PRO A O 1
ATOM 632 N N . THR A 1 81 ? -23.098 1.423 19.863 1.00 90.06 81 THR A N 1
ATOM 633 C CA . THR A 1 81 ? -24.341 0.659 19.996 1.00 90.06 81 THR A CA 1
ATOM 634 C C . THR A 1 81 ? -24.663 0.387 21.470 1.00 90.06 81 THR A C 1
ATOM 636 O O . THR A 1 81 ? -23.769 0.299 22.316 1.00 90.06 81 THR A O 1
ATOM 639 N N . LYS A 1 82 ? -25.946 0.155 21.796 1.00 90.50 82 LYS A N 1
ATOM 640 C CA . LYS A 1 82 ? -26.379 -0.205 23.165 1.00 90.50 82 LYS A CA 1
ATOM 641 C C . LYS A 1 82 ? -25.597 -1.397 23.737 1.00 90.50 82 LYS A C 1
ATOM 643 O O . LYS A 1 82 ? -25.283 -1.409 24.922 1.00 90.50 82 LYS A O 1
ATOM 648 N N . SER A 1 83 ? -25.245 -2.372 22.897 1.00 91.12 83 SER A N 1
ATOM 649 C CA . SER A 1 83 ? -24.409 -3.528 23.259 1.00 91.12 83 SER A CA 1
ATOM 650 C C . SER A 1 83 ? -22.976 -3.122 23.628 1.00 91.12 83 SER A C 1
ATOM 652 O O . SER A 1 83 ? -22.484 -3.490 24.696 1.00 91.12 83 SER A O 1
ATOM 654 N N . GLN A 1 84 ? -22.323 -2.309 22.790 1.00 91.94 84 GLN A N 1
ATOM 655 C CA . GLN A 1 84 ? -20.976 -1.797 23.063 1.00 91.94 84 GLN A CA 1
ATOM 656 C C . GLN A 1 84 ? -20.949 -0.978 24.357 1.00 91.94 84 GLN A C 1
ATOM 658 O O . GLN A 1 84 ? -20.079 -1.190 25.203 1.00 91.94 84 GLN A O 1
ATOM 663 N N . LEU A 1 85 ? -21.945 -0.111 24.556 1.00 93.81 85 LEU A N 1
ATOM 664 C CA . LEU A 1 85 ? -22.073 0.678 25.776 1.00 93.81 85 LEU A CA 1
ATOM 665 C C . LEU A 1 85 ? -22.336 -0.209 27.005 1.00 93.81 85 LEU A C 1
ATOM 667 O O . LEU A 1 85 ? -21.703 -0.009 28.042 1.00 93.81 85 LEU A O 1
ATOM 671 N N . LYS A 1 86 ? -23.178 -1.248 26.882 1.00 95.69 86 LYS A N 1
ATOM 672 C CA . LYS A 1 86 ? -23.388 -2.260 27.935 1.00 95.69 86 LYS A CA 1
ATOM 673 C C . LYS A 1 86 ? -22.071 -2.920 28.333 1.00 95.69 86 LYS A C 1
ATOM 675 O O . LYS A 1 86 ? -21.773 -3.014 29.520 1.00 95.69 86 LYS A O 1
ATOM 680 N N . ASN A 1 87 ? -21.275 -3.355 27.358 1.00 95.25 87 ASN A N 1
ATOM 681 C CA . ASN A 1 87 ? -19.997 -4.024 27.597 1.00 95.25 87 ASN A CA 1
ATOM 682 C C . ASN A 1 87 ? -18.981 -3.090 28.268 1.00 95.25 87 ASN A C 1
ATOM 684 O O . ASN A 1 87 ? -18.280 -3.505 29.196 1.00 95.25 87 ASN A O 1
ATOM 688 N N . LEU A 1 88 ? -18.942 -1.820 27.856 1.00 95.19 88 LEU A N 1
ATOM 689 C CA . LEU A 1 88 ? -18.104 -0.798 28.480 1.00 95.19 88 LEU A CA 1
ATOM 690 C C . LEU A 1 88 ? -18.505 -0.567 29.946 1.00 95.19 88 LEU A C 1
ATOM 692 O O . LEU A 1 88 ? -17.657 -0.627 30.840 1.00 95.19 88 LEU A O 1
ATOM 696 N N . ME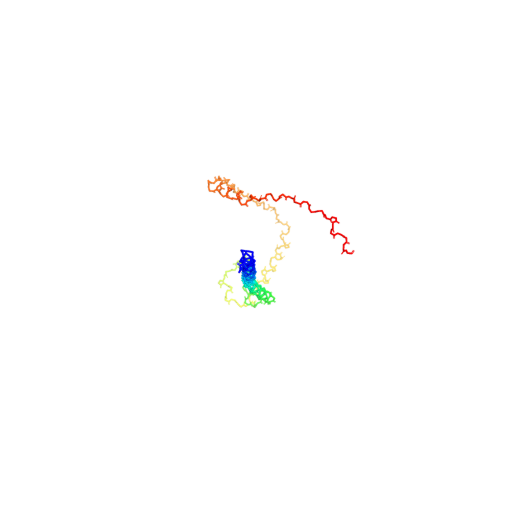T A 1 89 ? -19.802 -0.395 30.214 1.00 96.25 89 MET A N 1
ATOM 697 C CA . MET A 1 89 ? -20.340 -0.256 31.571 1.00 96.25 89 MET A CA 1
ATOM 698 C C . MET A 1 89 ? -20.071 -1.501 32.424 1.00 96.25 89 MET A C 1
ATOM 700 O O . MET A 1 89 ? -19.641 -1.383 33.570 1.00 96.25 89 MET A O 1
ATOM 704 N N . MET A 1 90 ? -20.253 -2.704 31.871 1.00 96.62 90 MET A N 1
ATOM 705 C CA . MET A 1 90 ? -19.936 -3.961 32.553 1.00 96.62 90 MET A CA 1
ATOM 706 C C . MET A 1 90 ? -18.453 -4.058 32.913 1.00 96.62 90 MET A C 1
ATOM 708 O O . MET A 1 90 ? -18.121 -4.483 34.016 1.00 96.62 90 MET A O 1
ATOM 712 N N . THR A 1 91 ? -17.561 -3.639 32.016 1.00 96.81 91 THR A N 1
ATOM 713 C CA . THR A 1 91 ? -16.112 -3.627 32.260 1.00 96.81 91 THR A CA 1
ATOM 714 C C . THR A 1 91 ? -15.757 -2.673 33.393 1.00 96.81 91 THR A C 1
ATOM 716 O O . THR A 1 91 ? -15.033 -3.045 34.316 1.00 96.81 91 THR A O 1
ATOM 719 N N . TYR A 1 92 ? -16.339 -1.473 33.386 1.00 96.12 92 TYR A N 1
ATOM 720 C CA . TYR A 1 92 ? -16.185 -0.526 34.484 1.00 96.12 92 TYR A CA 1
ATOM 721 C C . TYR A 1 92 ? -16.676 -1.107 35.814 1.00 96.12 92 TYR A C 1
ATOM 723 O O . TYR A 1 92 ? -15.967 -1.034 36.813 1.00 96.12 92 TYR A O 1
ATOM 731 N N . LEU A 1 93 ? -17.863 -1.716 35.836 1.00 96.06 93 LEU A N 1
ATOM 732 C CA . LEU A 1 93 ? -18.434 -2.316 37.043 1.00 96.06 93 LEU A CA 1
ATOM 733 C C . LEU A 1 93 ? -17.584 -3.480 37.567 1.00 96.06 93 LEU A C 1
ATOM 735 O O . LEU A 1 93 ? -17.380 -3.574 38.775 1.00 96.06 93 LEU A O 1
ATOM 739 N N . LYS A 1 94 ? -17.024 -4.320 36.689 1.00 96.00 94 LYS A N 1
ATOM 740 C CA . LYS A 1 94 ? -16.075 -5.371 37.089 1.00 96.00 94 LYS A CA 1
ATOM 741 C C . LYS A 1 94 ? -14.847 -4.785 37.785 1.00 96.00 94 LYS A C 1
ATOM 743 O O . LYS A 1 94 ? -14.476 -5.247 38.859 1.00 96.00 94 LYS A O 1
ATOM 748 N N . ASN A 1 95 ? -14.251 -3.755 37.189 1.00 94.19 95 ASN A N 1
ATOM 749 C CA . ASN A 1 95 ? -12.985 -3.197 37.663 1.00 94.19 95 ASN A CA 1
ATOM 750 C C . ASN A 1 95 ? -13.162 -2.304 38.899 1.00 94.19 95 ASN A C 1
ATOM 752 O O . ASN A 1 95 ? -12.324 -2.312 39.792 1.00 94.19 95 ASN A O 1
ATOM 756 N N . MET A 1 96 ? -14.245 -1.527 38.954 1.00 90.69 96 MET A N 1
ATOM 757 C CA . MET A 1 96 ? -14.438 -0.481 39.962 1.00 90.69 96 MET A CA 1
ATOM 758 C C . MET A 1 96 ? -15.462 -0.828 41.033 1.00 90.69 96 MET A C 1
ATOM 760 O O . MET A 1 96 ? -15.403 -0.259 42.117 1.00 90.69 96 MET A O 1
ATOM 764 N N . GLY A 1 97 ? -16.429 -1.686 40.716 1.00 87.56 97 GLY A N 1
ATOM 765 C CA . GLY A 1 97 ? -17.474 -2.122 41.643 1.00 87.56 97 GLY A CA 1
ATOM 766 C C . GLY A 1 97 ? -17.293 -3.559 42.132 1.00 87.56 97 GLY A C 1
ATOM 767 O O . GLY A 1 97 ? -18.123 -4.032 42.897 1.00 87.56 97 GLY A O 1
ATOM 768 N N . GLY A 1 98 ? -16.254 -4.272 41.677 1.00 93.06 98 GLY A N 1
ATOM 769 C CA . GLY A 1 98 ? -15.979 -5.654 42.085 1.00 93.06 98 GLY A CA 1
ATOM 770 C C . GLY A 1 98 ? -17.010 -6.679 41.600 1.00 93.06 98 GLY A C 1
ATOM 771 O O . GLY A 1 98 ? -17.053 -7.801 42.104 1.00 93.06 98 GLY A O 1
ATOM 772 N N . TYR A 1 99 ? -17.855 -6.317 40.631 1.00 95.50 99 TYR A N 1
ATOM 773 C CA . TYR A 1 99 ? -18.895 -7.206 40.118 1.00 95.50 99 TYR A CA 1
ATOM 774 C C . TYR A 1 99 ? -18.293 -8.366 39.317 1.00 95.50 99 TYR A C 1
ATOM 776 O O . TYR A 1 99 ? -17.391 -8.186 38.497 1.00 95.50 99 TYR A O 1
ATOM 784 N N . LYS A 1 100 ? -18.840 -9.573 39.485 1.00 96.44 10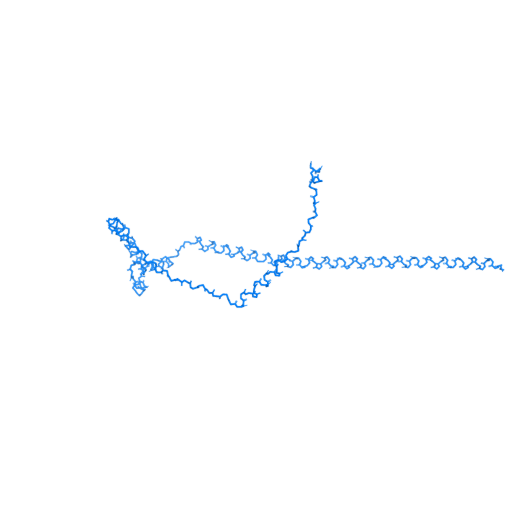0 LYS A N 1
ATOM 785 C CA . LYS A 1 100 ? -18.473 -10.734 38.663 1.00 96.44 100 LYS A CA 1
ATOM 786 C C . LYS A 1 100 ? -19.226 -10.702 37.335 1.00 96.44 100 LYS A C 1
ATOM 788 O O . LYS A 1 100 ? -20.373 -10.271 37.262 1.00 96.44 100 LYS A O 1
ATOM 793 N N . TYR A 1 101 ? -18.618 -11.243 36.279 1.00 95.19 101 TYR A N 1
ATOM 794 C CA . TYR A 1 101 ? -19.262 -11.313 34.961 1.00 95.19 101 TYR A CA 1
ATOM 795 C C . TYR A 1 101 ? -20.602 -12.068 34.996 1.00 95.19 101 TYR A C 1
ATOM 797 O O . TYR A 1 101 ? -21.574 -11.626 34.387 1.00 95.19 101 TYR A O 1
ATOM 805 N N . SER A 1 102 ? -20.687 -13.156 35.770 1.00 95.69 102 SER A N 1
ATOM 806 C CA . SER A 1 102 ? -21.917 -13.938 35.956 1.00 95.69 102 SER A CA 1
ATOM 807 C C . SER A 1 102 ? -23.086 -13.114 36.505 1.00 95.69 102 SER A C 1
ATOM 809 O O . SER A 1 102 ? -24.222 -13.357 36.114 1.00 95.69 102 SER A O 1
ATOM 811 N N . GLN A 1 103 ? -22.812 -12.109 37.342 1.00 94.44 103 GLN A N 1
ATOM 812 C CA . GLN A 1 103 ? -23.824 -11.218 37.920 1.00 94.44 103 GLN A CA 1
ATOM 813 C C . GLN A 1 103 ? -24.320 -10.159 36.931 1.00 94.44 103 GLN A C 1
ATOM 815 O O . GLN A 1 103 ? -25.368 -9.558 37.148 1.00 94.44 103 GLN A O 1
ATOM 820 N N . LEU A 1 104 ? -23.548 -9.877 35.881 1.00 95.88 104 LEU A N 1
ATOM 821 C CA . LEU A 1 104 ? -23.818 -8.796 34.937 1.00 95.88 104 LEU A CA 1
ATOM 822 C C . LEU A 1 104 ? -24.352 -9.311 33.594 1.00 95.88 104 LEU A C 1
ATOM 824 O O . LEU A 1 104 ? -25.137 -8.621 32.952 1.00 95.88 104 LEU A O 1
ATOM 828 N N . LYS A 1 105 ? -23.967 -10.524 33.171 1.00 93.69 105 LYS A N 1
ATOM 829 C CA . LYS A 1 105 ? -24.318 -11.066 31.846 1.00 93.69 105 LYS A CA 1
ATOM 830 C C . LYS A 1 105 ? -25.830 -11.207 31.620 1.00 93.69 105 LYS A C 1
ATOM 832 O O . LYS A 1 105 ? -26.296 -10.931 30.520 1.00 93.69 105 LYS A O 1
ATOM 837 N N . ALA A 1 106 ? -26.578 -11.581 32.661 1.00 94.38 106 ALA A N 1
ATOM 838 C CA . ALA A 1 106 ? -28.030 -11.772 32.608 1.00 94.38 106 ALA A CA 1
ATOM 839 C C . ALA A 1 106 ? -28.827 -10.466 32.780 1.00 94.38 106 ALA A C 1
ATOM 841 O O . ALA A 1 106 ? -30.027 -10.450 32.537 1.00 94.38 106 ALA A O 1
ATOM 842 N N . LYS A 1 107 ? -28.172 -9.369 33.183 1.00 95.38 107 LYS A N 1
ATOM 843 C CA . LYS A 1 107 ? -28.840 -8.085 33.412 1.00 95.38 107 LYS A CA 1
ATOM 844 C C . LYS A 1 107 ? -29.152 -7.382 32.101 1.00 95.38 107 LYS A C 1
ATOM 846 O O . LYS A 1 107 ? -28.379 -7.435 31.137 1.00 95.38 107 LYS A O 1
ATOM 851 N N . THR A 1 108 ? -30.268 -6.677 32.082 1.00 96.62 108 THR A N 1
ATOM 852 C CA . THR A 1 108 ? -30.681 -5.789 30.999 1.00 96.62 108 THR A CA 1
ATOM 853 C C . THR A 1 108 ? -29.785 -4.548 30.931 1.00 96.62 108 THR A C 1
ATOM 855 O O . THR A 1 108 ? -29.025 -4.238 31.851 1.00 96.62 108 THR A O 1
ATOM 858 N N . PHE A 1 109 ? -29.849 -3.815 29.816 1.00 95.81 109 PHE A N 1
ATOM 859 C CA . PHE A 1 109 ? -29.087 -2.573 29.659 1.00 95.81 109 PHE A CA 1
ATOM 860 C C . PHE A 1 109 ? -29.442 -1.537 30.739 1.00 95.81 109 PHE A C 1
ATOM 862 O O . PHE A 1 109 ? -28.539 -0.957 31.335 1.00 95.81 109 PHE A O 1
ATOM 869 N N . ALA A 1 110 ? -30.734 -1.363 31.040 1.00 96.88 110 ALA A N 1
ATOM 870 C CA . ALA A 1 110 ? -31.211 -0.402 32.035 1.00 96.88 110 ALA A CA 1
ATOM 871 C C . ALA A 1 110 ? -30.688 -0.713 33.449 1.00 96.88 110 ALA A C 1
ATOM 873 O O . ALA A 1 110 ? -30.250 0.185 34.168 1.00 96.88 110 ALA A O 1
ATOM 874 N N . GLU A 1 111 ? -30.651 -1.991 33.834 1.00 97.19 111 GLU A N 1
ATOM 875 C CA . GLU A 1 111 ? -30.099 -2.412 35.127 1.00 97.19 111 GLU A CA 1
ATOM 876 C C . GLU A 1 111 ? -28.590 -2.153 35.223 1.00 97.19 111 GLU A C 1
ATOM 878 O O . GLU A 1 111 ? -28.107 -1.671 36.251 1.00 97.19 111 GLU A O 1
ATOM 883 N N . ILE A 1 112 ? -27.838 -2.446 34.154 1.00 97.19 112 ILE A N 1
ATOM 884 C CA . ILE A 1 112 ? -26.397 -2.162 34.073 1.00 97.19 112 ILE A CA 1
ATOM 885 C C . ILE A 1 112 ? -26.134 -0.654 34.140 1.00 97.19 112 ILE A C 1
ATOM 887 O O . ILE A 1 112 ? -25.259 -0.224 34.892 1.00 97.19 112 ILE A O 1
ATOM 891 N N . GLN A 1 113 ? -26.914 0.146 33.414 1.00 97.00 113 GLN A N 1
ATOM 892 C CA . GLN A 1 113 ? -26.822 1.603 33.432 1.00 97.00 113 GLN A CA 1
ATOM 893 C C . GLN A 1 113 ? -27.089 2.159 34.838 1.00 97.00 113 GLN A C 1
ATOM 895 O O . GLN A 1 113 ? -26.303 2.958 35.345 1.00 97.00 113 GLN A O 1
ATOM 900 N N . GLY A 1 114 ? -28.132 1.677 35.520 1.00 96.62 114 GLY A N 1
ATOM 901 C CA . GLY A 1 114 ? -28.430 2.085 36.894 1.00 96.62 114 GLY A CA 1
ATOM 902 C C . GLY A 1 114 ? -27.301 1.759 37.881 1.00 96.62 114 GLY A C 1
ATOM 903 O O . GLY A 1 114 ? -26.986 2.568 38.752 1.00 96.62 114 GLY A O 1
ATOM 904 N N . LEU A 1 115 ? -26.657 0.593 37.745 1.00 95.81 115 LEU A N 1
ATOM 905 C CA . LEU A 1 115 ? -25.493 0.225 38.566 1.00 95.81 115 LEU A CA 1
ATOM 906 C C . LEU A 1 115 ? -24.280 1.110 38.271 1.00 95.81 115 LEU A C 1
ATOM 908 O O . LEU A 1 115 ? -23.585 1.519 39.201 1.00 95.81 115 LEU A O 1
ATOM 912 N N . TYR A 1 116 ? -24.034 1.401 36.993 1.00 95.56 116 TYR A N 1
ATOM 913 C CA . TYR A 1 116 ? -22.926 2.240 36.549 1.00 95.56 116 TYR A CA 1
ATOM 914 C C . TYR A 1 116 ? -23.012 3.648 37.146 1.00 95.56 116 TYR A C 1
ATOM 916 O O . TYR A 1 116 ? -22.047 4.109 37.758 1.00 95.56 116 TYR A O 1
ATOM 924 N N . GLU A 1 117 ? -24.178 4.290 37.058 1.00 94.94 117 GLU A N 1
ATOM 925 C CA . GLU A 1 117 ? -24.382 5.635 37.606 1.00 94.94 117 GLU A CA 1
ATOM 926 C C . GLU A 1 117 ? -24.246 5.665 39.132 1.00 94.94 117 GLU A C 1
ATOM 928 O O . GLU A 1 117 ? -23.587 6.551 39.677 1.00 94.94 117 GLU A O 1
ATOM 933 N N . ARG A 1 118 ? -24.785 4.660 39.840 1.00 92.38 118 ARG A N 1
ATOM 934 C CA . ARG A 1 118 ? -24.594 4.534 41.296 1.00 92.38 118 ARG A CA 1
ATOM 935 C C . ARG A 1 118 ? -23.114 4.429 41.663 1.00 92.38 118 ARG A C 1
ATOM 937 O O . ARG A 1 118 ? -22.642 5.184 42.507 1.00 92.38 118 ARG A O 1
ATOM 944 N N . GLN A 1 119 ? -22.364 3.554 40.992 1.00 91.31 119 GLN A N 1
ATOM 945 C CA . GLN A 1 119 ? -20.934 3.375 41.264 1.00 91.31 119 GLN A CA 1
ATOM 946 C C . GLN A 1 119 ? -20.119 4.635 40.937 1.00 91.31 119 GLN A C 1
ATOM 948 O O . GLN A 1 119 ? -19.123 4.927 41.599 1.00 91.31 119 GLN A O 1
ATOM 953 N N . LYS A 1 120 ? -20.512 5.383 39.901 1.00 89.38 120 LYS A N 1
ATOM 954 C CA . LYS A 1 120 ? -19.868 6.644 39.522 1.00 89.38 120 LYS A CA 1
ATOM 955 C C . LYS A 1 120 ? -20.109 7.739 40.569 1.00 89.38 120 LYS A C 1
ATOM 957 O O . LYS A 1 120 ? -19.158 8.434 40.918 1.00 89.38 120 LYS A O 1
ATOM 962 N N . LYS A 1 121 ? -21.326 7.836 41.119 1.00 86.00 121 LYS A N 1
ATOM 963 C CA . LYS A 1 121 ? -21.660 8.764 42.217 1.00 86.00 121 LYS A CA 1
ATOM 964 C C . LYS A 1 121 ? -20.872 8.463 43.492 1.00 86.00 121 LYS A C 1
ATOM 966 O O . LYS A 1 121 ? -20.243 9.369 44.024 1.00 86.00 121 LYS A O 1
ATOM 971 N N . VAL A 1 122 ? -20.805 7.193 43.906 1.00 77.94 122 VAL A N 1
ATOM 972 C CA . VAL A 1 122 ? -20.053 6.774 45.108 1.00 77.94 122 VAL A CA 1
ATOM 973 C C . VAL A 1 122 ? -18.580 7.190 45.039 1.00 77.94 122 VAL A C 1
ATOM 975 O O . VAL A 1 122 ? -18.014 7.611 46.042 1.00 77.94 122 VAL A O 1
ATOM 978 N N . LYS A 1 123 ? -17.949 7.133 43.860 1.00 75.06 123 LYS A N 1
ATOM 979 C CA . LYS A 1 123 ? -16.574 7.629 43.701 1.00 75.06 123 LYS A CA 1
ATOM 980 C C . LYS A 1 123 ? -16.456 9.140 43.853 1.00 75.06 123 LYS A C 1
ATOM 982 O O . LYS A 1 123 ? -15.575 9.600 44.563 1.00 75.06 123 LYS A O 1
ATOM 987 N N . GLN A 1 124 ? -17.334 9.899 43.199 1.00 64.12 124 GLN A N 1
ATOM 988 C CA . GLN A 1 124 ? -17.302 11.362 43.288 1.00 64.12 124 GLN A CA 1
ATOM 989 C C . GLN A 1 124 ? -17.555 11.861 44.716 1.00 64.12 124 GLN A C 1
ATOM 991 O O . GLN A 1 124 ? -17.016 12.890 45.113 1.00 64.12 124 GLN A O 1
ATOM 996 N N . GLU A 1 125 ? -18.368 11.142 45.485 1.00 59.31 125 GLU A N 1
ATOM 997 C CA . GLU A 1 125 ? -18.677 11.465 46.877 1.00 59.31 125 GLU A CA 1
ATOM 998 C C . GLU A 1 125 ? -17.547 11.028 47.826 1.00 59.31 125 GLU A C 1
ATOM 1000 O O . GLU A 1 125 ? -17.089 11.821 48.648 1.00 59.31 125 GLU A O 1
ATOM 1005 N N . GLY A 1 126 ? -16.985 9.833 47.616 1.00 56.09 126 GLY A N 1
ATOM 1006 C CA . GLY A 1 126 ? -15.818 9.342 48.354 1.00 56.09 126 GLY A CA 1
ATOM 1007 C C . GLY A 1 126 ? -14.545 10.170 48.141 1.00 56.09 126 GLY A C 1
ATOM 1008 O O . GLY A 1 126 ? -13.723 10.258 49.055 1.00 56.09 126 GLY A O 1
ATOM 1009 N N . ASP A 1 127 ? -14.392 10.819 46.983 1.00 51.38 127 ASP A N 1
ATOM 1010 C CA . ASP A 1 127 ? -13.283 11.740 46.705 1.00 51.38 127 ASP A CA 1
ATOM 1011 C C . ASP A 1 127 ? -13.444 13.086 47.437 1.00 51.38 127 ASP A C 1
ATOM 1013 O O . ASP A 1 127 ? -12.445 13.664 47.856 1.00 51.38 127 ASP A O 1
ATOM 1017 N N . LYS A 1 128 ? -14.674 13.569 47.679 1.00 49.34 128 LYS A N 1
ATOM 1018 C CA . LYS A 1 128 ? -14.912 14.787 48.483 1.00 49.34 128 LYS A CA 1
ATOM 1019 C C . LYS A 1 128 ? -14.618 14.569 49.969 1.00 49.34 128 LYS A C 1
ATOM 1021 O O . LYS A 1 128 ? -14.111 15.474 50.630 1.00 49.34 128 LYS A O 1
ATOM 1026 N N . GLU A 1 129 ? -14.887 13.374 50.489 1.00 46.66 129 GLU A N 1
ATOM 1027 C CA . GLU A 1 129 ? -14.657 13.037 51.900 1.00 46.66 129 GLU A CA 1
ATOM 1028 C C . GLU A 1 129 ? -13.191 12.642 52.193 1.00 46.66 129 GLU A C 1
ATOM 1030 O O . GLU A 1 129 ? -12.679 12.882 53.289 1.00 46.66 129 GLU A O 1
ATOM 1035 N N . ASN A 1 130 ? -12.450 12.132 51.198 1.00 43.06 130 ASN A N 1
ATOM 1036 C CA . ASN A 1 130 ? -11.049 11.710 51.364 1.00 43.06 130 ASN A CA 1
ATOM 1037 C C . ASN A 1 130 ? -9.989 12.820 51.241 1.00 43.06 130 ASN A C 1
ATOM 1039 O O . ASN A 1 130 ? -8.815 12.551 51.509 1.00 43.06 130 ASN A O 1
ATOM 1043 N N . ILE A 1 131 ? -10.345 14.068 50.908 1.00 47.91 131 ILE A N 1
ATOM 1044 C CA . ILE A 1 131 ? -9.361 15.172 50.832 1.00 47.91 131 ILE A CA 1
ATOM 1045 C C . ILE A 1 131 ? -8.751 15.493 52.211 1.00 47.91 131 ILE A C 1
ATOM 1047 O O . ILE A 1 131 ? -7.643 16.018 52.288 1.00 47.91 131 ILE A O 1
ATOM 1051 N N . ARG A 1 132 ? -9.407 15.134 53.325 1.00 47.72 132 ARG A N 1
ATOM 1052 C CA . ARG A 1 132 ? -8.913 15.486 54.669 1.00 47.72 132 ARG A CA 1
ATOM 1053 C C . ARG A 1 132 ? -7.972 14.480 55.329 1.00 47.72 132 ARG A C 1
ATOM 1055 O O . ARG A 1 132 ? -7.375 14.843 56.338 1.00 47.72 132 ARG A O 1
ATOM 1062 N N . LYS A 1 133 ? -7.780 13.260 54.811 1.00 49.19 133 LYS A N 1
ATOM 1063 C CA . LYS A 1 133 ? -6.862 12.285 55.439 1.00 49.19 133 LYS A CA 1
ATOM 1064 C C . LYS A 1 133 ? -6.253 11.308 54.435 1.00 49.19 133 LYS A C 1
ATOM 1066 O O . LYS A 1 133 ? -6.699 10.171 54.316 1.00 49.19 133 LYS A O 1
ATOM 1071 N N . ARG A 1 134 ? -5.139 11.681 53.802 1.00 44.59 134 ARG A N 1
ATOM 1072 C CA . ARG A 1 134 ? -4.208 10.670 53.281 1.00 44.59 134 ARG A CA 1
ATOM 1073 C C . ARG A 1 134 ? -2.755 11.062 53.560 1.00 44.59 134 ARG A C 1
ATOM 1075 O O . ARG A 1 134 ? -2.193 11.857 52.813 1.00 44.59 134 ARG A O 1
ATOM 1082 N N . PRO A 1 135 ? -2.119 10.509 54.611 1.00 47.56 135 PRO A N 1
ATOM 1083 C CA . PRO A 1 135 ? -0.677 10.606 54.745 1.00 47.56 135 PRO A CA 1
ATOM 1084 C C . PRO A 1 135 ? -0.039 9.796 53.613 1.00 47.56 135 PRO A C 1
ATOM 1086 O O . PRO A 1 135 ? -0.466 8.681 53.297 1.00 47.56 135 PRO A O 1
ATOM 1089 N N . GLY A 1 136 ? 0.948 10.409 52.960 1.00 51.94 136 GLY A N 1
ATOM 1090 C CA . GLY A 1 136 ? 1.596 9.911 51.754 1.00 51.94 136 GLY A CA 1
ATOM 1091 C C . GLY A 1 136 ? 2.021 8.450 51.866 1.00 51.94 136 GLY A C 1
ATOM 1092 O O . GLY A 1 136 ? 2.938 8.092 52.607 1.00 51.94 136 GLY A O 1
ATOM 1093 N N . ARG A 1 137 ? 1.395 7.589 51.062 1.00 50.78 137 ARG A N 1
ATOM 1094 C CA . ARG A 1 137 ? 1.882 6.227 50.860 1.00 50.78 137 ARG A CA 1
ATOM 1095 C C . ARG A 1 137 ? 3.033 6.313 49.862 1.00 50.78 137 ARG A C 1
ATOM 1097 O O . ARG A 1 137 ? 2.814 6.277 48.656 1.00 50.78 137 ARG A O 1
ATOM 1104 N N . ARG A 1 138 ? 4.259 6.480 50.377 1.00 53.59 138 ARG A N 1
ATOM 1105 C CA . ARG A 1 138 ? 5.498 6.360 49.592 1.00 53.59 138 ARG A CA 1
ATOM 1106 C C . ARG A 1 138 ? 5.437 5.041 48.821 1.00 53.59 138 ARG A C 1
ATOM 1108 O O . ARG A 1 138 ? 5.459 3.970 49.429 1.00 53.59 138 ARG A O 1
ATOM 1115 N N . LEU A 1 139 ? 5.359 5.122 47.495 1.00 49.41 139 LEU A N 1
ATOM 1116 C CA . LEU A 1 139 ? 5.603 3.989 46.611 1.00 49.41 139 LEU A CA 1
ATOM 1117 C C . LEU A 1 139 ? 7.055 3.553 46.861 1.00 49.41 139 LEU A C 1
ATOM 1119 O O . LEU A 1 139 ? 7.995 4.196 46.398 1.00 49.41 139 LEU A O 1
ATOM 1123 N N . LYS A 1 140 ? 7.272 2.500 47.656 1.00 51.62 140 LYS A N 1
ATOM 1124 C CA . LYS A 1 140 ? 8.594 1.873 47.761 1.00 51.62 140 LYS A CA 1
ATOM 1125 C C . LYS A 1 140 ? 8.812 1.060 46.489 1.00 51.62 140 LYS A C 1
ATOM 1127 O O . LYS A 1 140 ? 8.564 -0.140 46.451 1.00 51.62 140 LYS A O 1
ATOM 1132 N N . MET A 1 141 ? 9.246 1.745 45.437 1.00 44.72 141 MET A N 1
ATOM 1133 C CA . MET A 1 141 ? 9.823 1.126 44.253 1.00 44.72 141 MET A CA 1
ATOM 1134 C C . MET A 1 141 ? 11.088 0.386 44.691 1.00 44.72 141 MET A C 1
ATOM 1136 O O . MET A 1 141 ? 12.123 1.000 44.940 1.00 44.72 141 MET A O 1
ATOM 1140 N N . LYS A 1 142 ? 11.010 -0.940 44.840 1.00 50.69 142 LYS A N 1
ATOM 1141 C CA . LYS A 1 142 ? 12.222 -1.759 44.864 1.00 50.69 142 LYS A CA 1
ATOM 1142 C C . LYS A 1 142 ? 12.766 -1.753 43.441 1.00 50.69 142 LYS A C 1
ATOM 1144 O O . LYS A 1 142 ? 12.203 -2.397 42.562 1.00 50.69 142 LYS A O 1
ATOM 1149 N N . ALA A 1 143 ? 13.821 -0.979 43.212 1.00 50.62 143 ALA A N 1
ATOM 1150 C CA . ALA A 1 143 ? 14.589 -1.047 41.983 1.00 50.62 143 ALA A CA 1
ATOM 1151 C C . ALA A 1 143 ? 15.185 -2.457 41.870 1.00 50.62 143 ALA A C 1
ATOM 1153 O O . ALA A 1 143 ? 16.145 -2.798 42.560 1.00 50.62 143 ALA A O 1
ATOM 1154 N N . THR A 1 144 ? 14.608 -3.303 41.020 1.00 56.72 144 THR A N 1
ATOM 1155 C CA . THR A 1 144 ? 15.304 -4.493 40.538 1.00 56.72 144 THR A CA 1
ATOM 1156 C C . THR A 1 144 ? 16.430 -3.999 39.642 1.00 56.72 144 THR A C 1
ATOM 1158 O O . THR A 1 144 ? 16.191 -3.525 38.530 1.00 56.72 144 THR A O 1
ATOM 1161 N N . LYS A 1 145 ? 17.653 -4.037 40.174 1.00 55.38 145 LYS A N 1
ATOM 1162 C CA . LYS A 1 145 ? 18.904 -3.728 39.481 1.00 55.38 145 LYS A CA 1
ATOM 1163 C C . LYS A 1 145 ? 18.948 -4.584 38.206 1.00 55.38 145 LYS A C 1
ATOM 1165 O O . LYS A 1 145 ? 19.169 -5.788 38.296 1.00 55.38 145 LYS A O 1
ATOM 1170 N N . LYS A 1 146 ? 18.669 -4.006 37.031 1.00 51.25 146 LYS A N 1
ATOM 1171 C CA . LYS A 1 146 ? 18.897 -4.713 35.764 1.00 51.25 146 LYS A CA 1
ATOM 1172 C C . LYS A 1 146 ? 20.403 -4.927 35.648 1.00 51.25 146 LYS A C 1
ATOM 1174 O O . LYS A 1 146 ? 21.166 -3.962 35.649 1.00 51.25 146 LYS A O 1
ATOM 1179 N N . SER A 1 147 ? 20.826 -6.185 35.637 1.00 52.75 147 SER A N 1
ATOM 1180 C CA . SER A 1 147 ? 22.209 -6.555 35.382 1.00 52.75 147 SER A CA 1
ATOM 1181 C C . SER A 1 147 ? 22.597 -6.070 33.986 1.00 52.75 147 SER A C 1
ATOM 1183 O O . SER A 1 147 ? 21.861 -6.243 33.013 1.00 52.75 147 SER A O 1
ATOM 1185 N N . LYS A 1 148 ? 23.752 -5.412 33.901 1.00 60.28 148 LYS A N 1
ATOM 1186 C CA . LYS A 1 148 ? 24.399 -5.054 32.642 1.00 60.28 148 LYS A CA 1
ATOM 1187 C C . LYS A 1 148 ? 24.744 -6.370 31.945 1.00 60.28 148 LYS A C 1
ATOM 1189 O O . LYS A 1 148 ? 25.609 -7.100 32.421 1.00 60.28 148 LYS A O 1
ATOM 1194 N N . ARG A 1 149 ? 24.008 -6.716 30.887 1.00 59.72 149 ARG A N 1
ATOM 1195 C CA . ARG A 1 149 ? 24.328 -7.865 30.033 1.00 59.72 149 ARG A CA 1
ATOM 1196 C C . ARG A 1 149 ? 25.739 -7.637 29.477 1.00 59.72 149 ARG A C 1
ATOM 1198 O O . ARG A 1 149 ? 26.008 -6.561 28.943 1.00 59.72 149 ARG A O 1
ATOM 1205 N N . GLN A 1 150 ? 26.645 -8.597 29.657 1.00 60.03 150 GLN A N 1
ATOM 1206 C CA . GLN A 1 150 ? 27.898 -8.617 28.901 1.00 60.03 150 GLN A CA 1
ATOM 1207 C C . GLN A 1 150 ? 27.541 -8.783 27.421 1.00 60.03 150 GLN A C 1
ATOM 1209 O O . GLN A 1 150 ? 26.720 -9.641 27.095 1.00 60.03 150 GLN A O 1
ATOM 1214 N N . LYS A 1 151 ? 28.125 -7.937 26.561 1.00 53.59 151 LYS A N 1
ATOM 1215 C CA . LYS A 1 151 ? 28.033 -8.071 25.103 1.00 53.59 151 LYS A CA 1
ATOM 1216 C C . LYS A 1 151 ? 28.501 -9.475 24.719 1.00 53.59 151 LYS A C 1
ATOM 1218 O O . LYS A 1 151 ? 29.570 -9.903 25.154 1.00 53.59 151 LYS A O 1
ATOM 1223 N N . THR A 1 152 ? 27.692 -10.194 23.955 1.00 56.75 152 THR A N 1
ATOM 1224 C CA . THR A 1 152 ? 28.069 -11.490 23.382 1.00 56.75 152 THR A CA 1
ATOM 1225 C C . THR A 1 152 ? 28.798 -11.274 22.057 1.00 56.75 152 THR A C 1
ATOM 1227 O O . THR A 1 152 ? 28.572 -10.272 21.387 1.00 56.75 152 THR A O 1
ATOM 1230 N N . ASN A 1 153 ? 29.664 -12.210 21.649 1.00 50.09 153 ASN A N 1
ATOM 1231 C CA . ASN A 1 153 ? 30.461 -12.121 20.409 1.00 50.09 153 ASN A CA 1
ATOM 1232 C C . ASN A 1 153 ? 29.622 -11.959 19.117 1.00 50.09 153 ASN A C 1
ATOM 1234 O O . ASN A 1 153 ? 30.178 -11.632 18.073 1.00 50.09 153 ASN A O 1
ATOM 1238 N N . SER A 1 154 ? 28.303 -12.183 19.175 1.00 55.06 154 SER A N 1
ATOM 1239 C CA . SER A 1 154 ? 27.357 -11.874 18.093 1.00 55.06 154 SER A CA 1
ATOM 1240 C C . SER A 1 154 ? 27.184 -10.372 17.869 1.00 55.06 154 SER A C 1
ATOM 1242 O O . SER A 1 154 ? 27.131 -9.937 16.725 1.00 55.06 154 SER A O 1
ATOM 1244 N N . ASP A 1 155 ? 27.163 -9.583 18.946 1.00 50.44 155 ASP A N 1
ATOM 1245 C CA . ASP A 1 155 ? 26.861 -8.147 18.900 1.00 50.44 155 ASP A CA 1
ATOM 1246 C C . ASP A 1 155 ? 28.021 -7.359 18.268 1.00 50.44 155 ASP A C 1
ATOM 1248 O O . ASP A 1 155 ? 27.819 -6.297 17.691 1.00 50.44 155 ASP A O 1
ATOM 1252 N N . LEU A 1 156 ? 29.245 -7.899 18.347 1.00 53.41 156 LEU A N 1
ATOM 1253 C CA . LEU A 1 156 ? 30.438 -7.317 17.721 1.00 53.41 156 LEU A CA 1
ATOM 1254 C C . LEU A 1 156 ? 30.461 -7.523 16.199 1.00 53.41 156 LEU A C 1
ATOM 1256 O O . LEU A 1 156 ? 30.964 -6.667 15.479 1.00 53.41 156 LEU A O 1
ATOM 1260 N N . LYS A 1 157 ? 29.888 -8.626 15.695 1.00 57.97 157 LYS A N 1
ATOM 1261 C CA . LYS A 1 157 ? 29.802 -8.884 14.248 1.00 57.97 157 LYS A CA 1
ATOM 1262 C C . LYS A 1 157 ? 28.786 -7.971 13.566 1.00 57.97 157 LYS A C 1
ATOM 1264 O O . LYS A 1 157 ? 29.034 -7.507 12.459 1.00 57.97 157 LYS A O 1
ATOM 1269 N N . GLU A 1 158 ? 27.668 -7.678 14.230 1.00 57.88 158 GLU A N 1
ATOM 1270 C CA . GLU A 1 158 ? 26.675 -6.724 13.716 1.00 57.88 158 GLU A CA 1
ATOM 1271 C C . GLU A 1 158 ? 27.247 -5.300 13.607 1.00 57.88 158 GLU A C 1
ATOM 1273 O O . GLU A 1 158 ? 26.943 -4.589 12.650 1.00 57.88 158 GLU A O 1
ATOM 1278 N N . GLU A 1 159 ? 28.133 -4.904 14.528 1.00 57.19 159 GLU A N 1
ATOM 1279 C CA . GLU A 1 159 ? 28.794 -3.590 14.523 1.00 57.19 159 GLU A CA 1
ATOM 1280 C C . GLU A 1 159 ? 29.761 -3.425 13.329 1.00 57.19 159 GLU A C 1
ATOM 1282 O O . GLU A 1 159 ? 29.798 -2.362 12.705 1.00 57.19 159 GLU A O 1
ATOM 1287 N N . GLU A 1 160 ? 30.482 -4.485 12.939 1.00 59.78 160 GLU A N 1
ATOM 1288 C CA . GLU A 1 160 ? 31.343 -4.477 11.744 1.00 59.78 160 GLU A CA 1
ATOM 1289 C C . GLU A 1 160 ? 30.538 -4.408 10.442 1.00 59.78 160 GLU A C 1
ATOM 1291 O O . GLU A 1 160 ? 30.872 -3.623 9.549 1.00 59.78 160 GLU A O 1
ATOM 1296 N N . HIS A 1 161 ? 29.439 -5.162 10.347 1.00 58.75 161 HIS A N 1
ATOM 1297 C CA . HIS A 1 161 ? 28.557 -5.101 9.183 1.00 58.75 161 HIS A CA 1
ATOM 1298 C C . HIS A 1 161 ? 27.949 -3.703 9.014 1.00 58.75 161 HIS A C 1
ATOM 1300 O O . HIS A 1 161 ? 27.958 -3.165 7.907 1.00 58.75 161 HIS A O 1
ATOM 1306 N N . LEU A 1 162 ? 27.513 -3.054 10.097 1.00 58.03 162 LEU A N 1
ATOM 1307 C CA . LEU A 1 162 ? 26.963 -1.695 10.033 1.00 58.03 162 LEU A CA 1
ATOM 1308 C C . LEU A 1 162 ? 27.991 -0.655 9.556 1.00 58.03 162 LEU A C 1
ATOM 1310 O O . LEU A 1 162 ? 27.642 0.277 8.832 1.00 58.03 162 LEU A O 1
ATOM 1314 N N . LYS A 1 163 ? 29.268 -0.837 9.913 1.00 59.78 163 LYS A N 1
ATOM 1315 C CA . LYS A 1 163 ? 30.365 0.045 9.496 1.00 59.78 163 LYS A CA 1
ATOM 1316 C C . LYS A 1 163 ? 30.623 -0.011 7.987 1.00 59.78 163 LYS A C 1
ATOM 1318 O O . LYS A 1 163 ? 30.948 1.016 7.402 1.00 59.78 163 LYS A O 1
ATOM 1323 N N . THR A 1 164 ? 30.423 -1.172 7.356 1.00 59.62 164 THR A N 1
ATOM 1324 C CA . THR A 1 164 ? 30.531 -1.310 5.891 1.00 59.62 164 THR A CA 1
ATOM 1325 C C . THR A 1 164 ? 29.386 -0.629 5.136 1.00 59.62 164 THR A C 1
ATOM 1327 O O . THR A 1 164 ? 29.623 -0.063 4.074 1.00 59.62 164 THR A O 1
ATOM 1330 N N . PHE A 1 165 ? 28.170 -0.587 5.697 1.00 56.12 165 PHE A N 1
ATOM 1331 C CA . PHE A 1 165 ? 27.030 0.104 5.073 1.00 56.12 165 PHE A CA 1
ATOM 1332 C C . PHE A 1 165 ? 27.106 1.634 5.181 1.00 56.12 165 PHE A C 1
ATOM 1334 O O . PHE A 1 165 ? 26.561 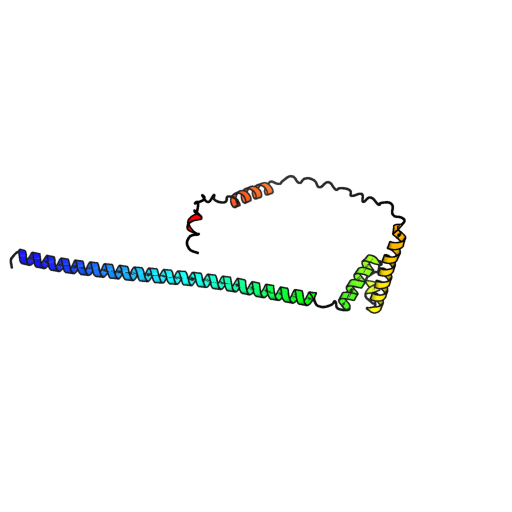2.338 4.336 1.00 56.12 165 PHE A O 1
ATOM 1341 N N . LEU A 1 166 ? 27.783 2.157 6.207 1.00 57.84 166 LEU A N 1
ATOM 1342 C CA . LEU A 1 166 ? 27.946 3.597 6.447 1.00 57.84 166 LEU A CA 1
ATOM 1343 C C . LEU A 1 166 ? 29.187 4.199 5.775 1.00 57.84 166 LEU A C 1
ATOM 1345 O O . LEU A 1 166 ? 29.456 5.388 5.956 1.00 57.84 166 LEU A O 1
ATOM 1349 N N . GLN A 1 167 ? 29.936 3.416 4.993 1.00 52.41 167 GLN A N 1
ATOM 1350 C CA . GLN A 1 167 ? 31.035 3.916 4.169 1.00 52.41 167 GLN A CA 1
ATOM 1351 C C . GLN A 1 167 ? 30.469 4.628 2.933 1.00 52.41 167 GLN A C 1
ATOM 1353 O O . GLN A 1 167 ? 30.571 4.176 1.797 1.00 52.41 167 GLN A O 1
ATOM 1358 N N . ILE A 1 168 ? 29.816 5.755 3.206 1.00 58.72 168 ILE A N 1
ATOM 1359 C CA . ILE A 1 168 ? 29.381 6.747 2.237 1.00 58.72 168 ILE A CA 1
ATOM 1360 C C . ILE A 1 168 ? 30.634 7.232 1.509 1.00 58.72 168 ILE A C 1
ATOM 1362 O O . ILE A 1 168 ? 31.599 7.688 2.126 1.00 58.72 168 ILE A O 1
ATOM 1366 N N . ILE A 1 169 ? 30.616 7.082 0.189 1.00 55.00 169 ILE A N 1
ATOM 1367 C CA . ILE A 1 169 ? 31.622 7.611 -0.725 1.00 55.00 169 ILE A CA 1
ATOM 1368 C C . ILE A 1 169 ? 31.708 9.124 -0.477 1.00 55.00 169 ILE A C 1
ATOM 1370 O O . ILE A 1 169 ? 30.677 9.794 -0.570 1.00 55.00 169 ILE A O 1
ATOM 1374 N N . PRO A 1 170 ? 32.882 9.697 -0.159 1.00 51.28 170 PRO A N 1
ATOM 1375 C CA . PRO A 1 170 ? 33.023 11.141 -0.173 1.00 51.28 170 PRO A CA 1
ATOM 1376 C C . PRO A 1 170 ? 32.882 11.609 -1.625 1.00 51.28 170 PRO A C 1
ATOM 1378 O O . PRO A 1 170 ? 33.817 11.487 -2.419 1.00 51.28 170 PRO A O 1
ATOM 1381 N N . ASN A 1 171 ? 31.697 12.112 -1.981 1.00 48.88 171 ASN A N 1
ATOM 1382 C CA . ASN A 1 171 ? 31.529 12.934 -3.171 1.00 48.88 171 ASN A CA 1
ATOM 1383 C C . ASN A 1 171 ? 32.404 14.167 -2.966 1.00 48.88 171 ASN A C 1
ATOM 1385 O O . ASN A 1 171 ? 32.179 14.954 -2.049 1.00 48.88 171 ASN A O 1
ATOM 1389 N N . LYS A 1 172 ? 33.448 14.281 -3.786 1.00 55.97 172 LYS A N 1
ATOM 1390 C CA . LYS A 1 172 ? 34.240 15.499 -3.880 1.00 55.97 172 LYS A CA 1
ATOM 1391 C C . LYS A 1 172 ? 33.292 16.581 -4.386 1.00 55.97 172 LYS A C 1
ATOM 1393 O O . LYS A 1 172 ? 32.730 16.435 -5.467 1.00 55.97 172 LYS A O 1
ATOM 1398 N N . GLU A 1 173 ? 33.064 17.577 -3.543 1.00 55.88 173 GLU A N 1
ATOM 1399 C CA . GLU A 1 173 ? 32.295 18.781 -3.829 1.00 55.88 173 GLU A CA 1
ATOM 1400 C C . GLU A 1 173 ? 32.839 19.421 -5.113 1.00 55.88 173 GLU A C 1
ATOM 1402 O O . GLU A 1 173 ? 33.969 19.907 -5.145 1.00 55.88 173 GLU A O 1
ATOM 1407 N N . GLU A 1 174 ? 32.058 19.364 -6.189 1.00 55.28 174 GLU A N 1
ATOM 1408 C CA . GLU A 1 174 ? 32.222 20.262 -7.325 1.00 55.28 174 GLU A CA 1
ATOM 1409 C C . GLU A 1 174 ? 31.414 21.515 -6.972 1.00 55.28 174 GLU A C 1
ATOM 1411 O O . GLU A 1 174 ? 30.190 21.476 -6.834 1.00 55.28 174 GLU A O 1
ATOM 1416 N N . GLU A 1 175 ? 32.133 22.591 -6.671 1.00 61.31 175 GLU A N 1
ATOM 1417 C CA . GLU A 1 175 ? 31.605 23.882 -6.243 1.00 61.31 175 GLU A CA 1
ATOM 1418 C C . GLU A 1 175 ? 30.815 24.507 -7.405 1.00 61.31 175 GLU A C 1
ATOM 1420 O O . GLU A 1 175 ? 31.386 25.016 -8.368 1.00 61.31 175 GLU A O 1
ATOM 1425 N N . VAL A 1 176 ? 29.483 24.407 -7.359 1.00 56.84 176 VAL A N 1
ATOM 1426 C CA . VAL A 1 176 ? 28.601 25.058 -8.335 1.00 56.84 176 VAL A CA 1
ATOM 1427 C C . VAL A 1 176 ? 28.427 26.517 -7.920 1.00 56.84 176 VAL A C 1
ATOM 1429 O O . VAL A 1 176 ? 27.813 26.808 -6.895 1.00 56.84 176 VAL A O 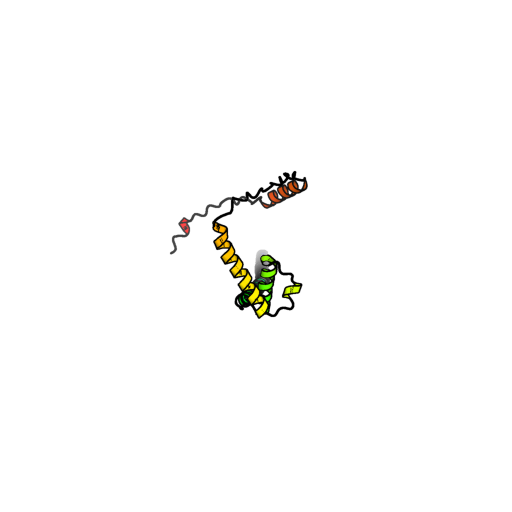1
ATOM 1432 N N . ASP A 1 177 ? 28.983 27.426 -8.717 1.00 53.78 177 ASP A N 1
ATOM 1433 C CA . ASP A 1 177 ? 28.908 28.873 -8.523 1.00 53.78 177 ASP A CA 1
ATOM 1434 C C . ASP A 1 177 ? 27.473 29.385 -8.765 1.00 53.78 177 ASP A C 1
ATOM 1436 O O . ASP A 1 177 ? 26.955 29.383 -9.887 1.00 53.78 177 ASP A O 1
ATOM 1440 N N . TYR A 1 178 ? 26.796 29.791 -7.688 1.00 55.56 178 TYR A N 1
ATOM 1441 C CA . TYR A 1 178 ? 25.388 30.203 -7.694 1.00 55.56 178 TYR A CA 1
ATOM 1442 C C . TYR A 1 178 ? 25.147 31.576 -8.348 1.00 55.56 178 TYR A C 1
ATOM 1444 O O . TYR A 1 178 ? 23.991 31.977 -8.500 1.00 55.56 178 TYR A O 1
ATOM 1452 N N . GLU A 1 179 ? 26.190 32.298 -8.771 1.00 59.34 179 GLU A N 1
ATOM 1453 C CA . GLU A 1 179 ? 26.029 33.613 -9.406 1.00 59.34 179 GLU A CA 1
ATOM 1454 C C . GLU A 1 179 ? 25.516 33.549 -10.856 1.00 59.34 179 GLU A C 1
ATOM 1456 O O . GLU A 1 179 ? 24.969 34.529 -11.366 1.00 59.34 179 GLU A O 1
ATOM 1461 N N . VAL A 1 180 ? 25.600 32.391 -11.520 1.00 57.16 180 VAL A N 1
ATOM 1462 C CA . VAL A 1 180 ? 25.120 32.230 -12.908 1.00 57.16 180 VAL A CA 1
ATOM 1463 C C . VAL A 1 180 ? 23.588 32.111 -12.983 1.00 57.16 180 VAL A C 1
ATOM 1465 O O . VAL A 1 180 ? 22.988 32.456 -13.998 1.00 57.16 180 VAL A O 1
ATOM 1468 N N . LEU A 1 181 ? 22.920 31.696 -11.902 1.00 57.09 181 LEU A N 1
ATOM 1469 C CA . LEU A 1 181 ? 21.490 31.348 -11.906 1.00 57.09 181 LEU A CA 1
ATOM 1470 C C . LEU A 1 181 ? 20.525 32.526 -11.676 1.00 57.09 181 LEU A C 1
ATOM 1472 O O . LEU A 1 181 ? 19.313 32.329 -11.705 1.00 57.09 181 LEU A O 1
ATOM 1476 N N . ILE A 1 182 ? 21.032 33.744 -11.451 1.00 55.41 182 ILE A N 1
ATOM 1477 C CA . ILE A 1 182 ? 20.205 34.914 -11.090 1.00 55.41 182 ILE A CA 1
ATOM 1478 C C . ILE A 1 182 ? 20.001 35.887 -12.272 1.00 55.41 182 ILE A C 1
ATOM 1480 O O . ILE A 1 182 ? 19.259 36.857 -12.147 1.00 55.41 182 ILE A O 1
ATOM 1484 N N . ARG A 1 183 ? 20.602 35.653 -13.448 1.00 52.06 183 ARG A N 1
ATOM 1485 C CA . ARG A 1 183 ? 20.548 36.631 -14.556 1.00 52.06 183 ARG A CA 1
ATOM 1486 C C . ARG A 1 183 ? 19.354 36.555 -15.510 1.00 52.06 183 ARG A C 1
ATOM 1488 O O . ARG A 1 183 ? 19.204 37.494 -16.285 1.00 52.06 183 ARG A O 1
ATOM 1495 N N . ASP A 1 184 ? 18.488 35.548 -15.404 1.00 49.59 184 ASP A N 1
ATOM 1496 C CA . ASP A 1 184 ? 17.376 35.350 -16.351 1.00 49.59 184 ASP A CA 1
ATOM 1497 C C . ASP A 1 184 ? 15.979 35.355 -15.687 1.00 49.59 184 ASP A C 1
ATOM 1499 O O . ASP A 1 184 ? 15.114 34.550 -16.035 1.00 49.59 184 ASP A O 1
ATOM 1503 N N . PHE A 1 185 ? 15.740 36.277 -14.744 1.00 47.56 185 PHE A N 1
ATOM 1504 C CA . PHE A 1 185 ? 14.388 36.655 -14.297 1.00 47.56 185 PHE A CA 1
ATOM 1505 C C . PHE A 1 185 ? 14.144 38.158 -14.430 1.00 47.56 185 PHE A C 1
ATOM 1507 O O . PHE A 1 185 ? 15.045 38.944 -14.057 1.00 47.56 185 PHE A O 1
#

Radius of gyration: 44.06 Å; chains: 1; bounding box: 81×51×134 Å

Foldseek 3Di:
DDPVVVVVVVVVVVVVVVVVVVVVVVVVVVVVVVVVVVVVVVVVVVVVVVVVVVVVVVVVVVVVVVVVVVVVVVVVPDDDDLVRVLVVLLVCCVVQVVDDPVRRVPDDSVVSVVSSVVSVVVVVVVVVVCPVDDDDPPPPPPPPPDDDDDDDPVVVVVVVVVVVVPPPDPPDDPDDDPPVVPPPD